Protein AF-A0AAN5IA75-F1 (afdb_monomer_lite)

Sequence (186 aa):
TNEPAMCVTPWQSGFFFGSDSFYSCNLEGPSVRVKSLASSRPADLPIAILPISDRELLLAYQNHARFVSIKGTRTRKQQIEWEQLPLEFCYVAPYLYMVTMHGLEIMRVQSYSSSDSAAFHPEKEYVRMNGSGVHITGRRSNGDVHLALTTASLTELHFINAAQKRTAANKRKGSERVPDKRSKMA

Structure (mmCIF, N/CA/C/O backbone):
data_AF-A0AAN5IA75-F1
#
_entry.id   AF-A0AAN5IA75-F1
#
loop_
_atom_site.group_PDB
_atom_site.id
_atom_site.type_symbol
_atom_site.label_atom_id
_atom_site.label_alt_id
_atom_site.label_comp_id
_atom_site.label_asym_id
_atom_site.label_entity_id
_atom_site.label_seq_id
_atom_site.pdbx_PDB_ins_code
_atom_site.Cartn_x
_atom_site.Cartn_y
_atom_site.Cartn_z
_atom_site.occupancy
_atom_site.B_iso_or_equiv
_atom_site.auth_seq_id
_atom_site.auth_comp_id
_atom_site.auth_asym_id
_atom_site.auth_atom_id
_atom_site.pdbx_PDB_model_num
ATOM 1 N N . THR A 1 1 ? -10.396 16.056 6.876 1.00 74.50 1 THR A N 1
ATOM 2 C CA . THR A 1 1 ? -9.058 16.121 6.268 1.00 74.50 1 THR A CA 1
ATOM 3 C C . THR A 1 1 ? -8.985 17.444 5.553 1.00 74.50 1 THR A C 1
ATOM 5 O O . THR A 1 1 ? -10.035 17.928 5.135 1.00 74.50 1 THR A O 1
ATOM 8 N N . ASN A 1 2 ? -7.810 18.057 5.472 1.00 78.69 2 ASN A N 1
ATOM 9 C CA . ASN A 1 2 ? -7.649 19.308 4.714 1.00 78.69 2 ASN A CA 1
ATOM 10 C C . ASN A 1 2 ? -7.206 19.058 3.265 1.00 78.69 2 ASN A C 1
ATOM 12 O O . ASN A 1 2 ? -7.307 19.947 2.431 1.00 78.69 2 ASN A O 1
ATOM 16 N N . GLU A 1 3 ? -6.775 17.828 2.981 1.00 88.31 3 GLU A N 1
ATOM 17 C CA . GLU A 1 3 ? -6.310 17.367 1.676 1.00 88.31 3 GLU A CA 1
ATOM 18 C C . GLU A 1 3 ? -7.287 16.342 1.069 1.00 88.31 3 GLU A C 1
ATOM 20 O O . GLU A 1 3 ? -7.989 15.638 1.822 1.00 88.31 3 GLU A O 1
ATOM 25 N N . PRO A 1 4 ? -7.336 16.223 -0.273 1.00 92.50 4 PRO A N 1
ATOM 26 C CA . PRO A 1 4 ? -8.081 15.169 -0.950 1.00 92.50 4 PRO A CA 1
ATOM 27 C C . PRO A 1 4 ? -7.529 13.779 -0.605 1.00 92.50 4 PRO A C 1
ATOM 29 O O . PRO A 1 4 ? -6.377 13.612 -0.203 1.00 92.50 4 PRO A O 1
ATOM 32 N N . ALA A 1 5 ? -8.367 12.755 -0.768 1.00 94.50 5 ALA A N 1
ATOM 33 C CA . ALA A 1 5 ? -7.922 11.378 -0.609 1.00 94.50 5 ALA A CA 1
ATOM 34 C C . ALA A 1 5 ? -7.010 10.974 -1.781 1.00 94.50 5 ALA A C 1
ATOM 36 O O . ALA A 1 5 ? -7.416 11.036 -2.938 1.00 94.50 5 ALA A O 1
ATOM 37 N N . MET A 1 6 ? -5.800 10.522 -1.460 1.00 94.75 6 MET A N 1
ATOM 38 C CA . MET A 1 6 ? -4.786 10.039 -2.402 1.00 94.75 6 MET A CA 1
ATOM 39 C C . MET A 1 6 ? -4.896 8.535 -2.655 1.00 94.75 6 MET A C 1
ATOM 41 O O . MET A 1 6 ? -4.534 8.047 -3.720 1.00 94.75 6 MET A O 1
ATOM 45 N N . CYS A 1 7 ? -5.404 7.787 -1.676 1.00 96.12 7 CYS A N 1
ATOM 46 C CA . CYS A 1 7 ? -5.644 6.357 -1.807 1.00 96.12 7 CYS A CA 1
ATOM 47 C C . CYS A 1 7 ? -6.866 5.933 -0.999 1.00 96.12 7 CYS A C 1
ATOM 49 O O . CYS A 1 7 ? -7.183 6.528 0.032 1.00 96.12 7 CYS A O 1
ATOM 51 N N . VAL A 1 8 ? -7.536 4.879 -1.460 1.00 97.06 8 VAL A N 1
ATOM 52 C CA . VAL A 1 8 ? -8.676 4.256 -0.783 1.00 97.06 8 VAL A CA 1
ATOM 53 C C . VAL A 1 8 ? -8.524 2.745 -0.891 1.00 97.06 8 VAL A C 1
ATOM 55 O O . VAL A 1 8 ? -8.119 2.217 -1.924 1.00 97.06 8 VAL A O 1
ATOM 58 N N . THR A 1 9 ? -8.829 2.025 0.180 1.00 96.88 9 THR A N 1
ATOM 59 C CA . THR A 1 9 ? -8.778 0.565 0.208 1.00 96.88 9 THR A CA 1
ATOM 60 C C . THR A 1 9 ? -10.003 0.025 0.934 1.00 96.88 9 THR A C 1
ATOM 62 O O . THR A 1 9 ? -10.139 0.259 2.136 1.00 96.88 9 THR A O 1
ATOM 65 N N . PRO A 1 10 ? -10.904 -0.692 0.238 1.00 95.62 10 PRO A N 1
ATOM 66 C CA . PRO A 1 10 ? -12.059 -1.320 0.867 1.00 95.62 10 PRO A CA 1
ATOM 67 C C . PRO A 1 10 ? -11.643 -2.265 1.994 1.00 95.62 10 PRO A C 1
ATOM 69 O O . PRO A 1 10 ? -10.654 -2.993 1.875 1.00 95.62 10 PRO A O 1
ATOM 72 N N . TRP A 1 11 ? -12.409 -2.275 3.082 1.00 94.75 11 TRP A N 1
ATOM 73 C CA . TRP A 1 11 ? -12.144 -3.146 4.218 1.00 94.75 11 TRP A CA 1
ATOM 74 C C . TRP A 1 11 ? -13.417 -3.486 4.980 1.00 94.75 11 TRP A C 1
ATOM 76 O O . TRP A 1 11 ? -14.027 -2.609 5.588 1.00 94.75 11 TRP A O 1
ATOM 86 N N . GLN A 1 12 ? -13.764 -4.776 5.007 1.00 90.38 12 GLN A N 1
ATOM 87 C CA . GLN A 1 12 ? -14.943 -5.292 5.708 1.00 90.38 12 GLN A CA 1
ATOM 88 C C . GLN A 1 12 ? -16.188 -4.452 5.365 1.00 90.38 12 GLN A C 1
ATOM 90 O O . GLN A 1 12 ? -16.612 -4.421 4.214 1.00 90.38 12 GLN A O 1
ATOM 95 N N . SER A 1 13 ? -16.734 -3.743 6.349 1.00 89.81 13 SER A N 1
ATOM 96 C CA . SER A 1 13 ? -17.928 -2.909 6.266 1.00 89.81 13 SER A CA 1
ATOM 97 C C . SER A 1 13 ? -17.633 -1.412 6.119 1.00 89.81 13 SER A C 1
ATOM 99 O O . SER A 1 13 ? -18.404 -0.542 6.527 1.00 89.81 13 SER A O 1
ATOM 101 N N . GLY A 1 14 ? -16.479 -1.088 5.549 1.00 95.62 14 GLY A N 1
ATOM 102 C CA . GLY A 1 14 ? -16.061 0.274 5.278 1.00 95.62 14 GLY A CA 1
ATOM 103 C C . GLY A 1 14 ? -14.818 0.305 4.404 1.00 95.62 14 GLY A C 1
ATOM 104 O O . GLY A 1 14 ? -14.663 -0.494 3.477 1.00 95.62 14 GLY A O 1
ATOM 105 N N . PHE A 1 15 ? -13.929 1.253 4.675 1.00 97.19 15 PHE A N 1
ATOM 106 C CA . PHE A 1 15 ? -12.693 1.417 3.921 1.00 97.19 15 PHE A CA 1
ATOM 107 C C . PHE A 1 15 ? -11.638 2.160 4.736 1.00 97.19 15 PHE A C 1
ATOM 109 O O . PHE A 1 15 ? -11.938 2.903 5.672 1.00 97.19 15 PHE A O 1
ATOM 116 N N . PHE A 1 16 ? -10.385 1.983 4.349 1.00 97.88 16 PHE A N 1
ATOM 117 C CA . PHE A 1 16 ? -9.297 2.859 4.747 1.00 97.88 16 PHE A CA 1
ATOM 118 C C . PHE A 1 16 ? -9.024 3.874 3.643 1.00 97.88 16 PHE A C 1
ATOM 120 O O . PHE A 1 16 ? -9.261 3.588 2.470 1.00 97.88 16 PHE A O 1
ATOM 127 N N . PHE A 1 17 ? -8.511 5.047 3.997 1.00 97.75 17 PHE A N 1
ATOM 128 C CA . PHE A 1 17 ? -8.069 6.027 3.010 1.00 97.75 17 PHE A CA 1
ATOM 129 C C . PHE A 1 17 ? -6.924 6.894 3.534 1.00 97.75 17 PHE A C 1
ATOM 131 O O . PHE A 1 17 ? -6.796 7.104 4.744 1.00 97.75 17 PHE A O 1
ATOM 138 N N . GLY A 1 18 ? -6.079 7.366 2.620 1.00 97.00 18 GLY A N 1
ATOM 139 C CA . GLY A 1 18 ? -4.976 8.284 2.902 1.00 97.00 18 GLY A CA 1
ATOM 140 C C . GLY A 1 18 ? -5.226 9.664 2.299 1.00 97.00 18 GLY A C 1
ATOM 141 O O . GLY A 1 18 ? -5.674 9.742 1.162 1.00 97.00 18 GLY A O 1
ATOM 142 N N . SER A 1 19 ? -4.936 10.725 3.046 1.00 95.12 19 SER A N 1
ATOM 143 C CA . SER A 1 19 ? -5.037 12.145 2.661 1.00 95.12 19 SER A CA 1
ATOM 144 C C . SER A 1 19 ? -3.839 12.924 3.234 1.00 95.12 19 SER A C 1
ATOM 146 O O . SER A 1 19 ? -2.706 12.641 2.881 1.00 95.12 19 SER A O 1
ATOM 148 N N . ASP A 1 20 ? -4.056 13.839 4.177 1.00 93.50 20 ASP A N 1
ATOM 149 C CA . ASP A 1 20 ? -3.073 14.424 5.103 1.00 93.50 20 ASP A CA 1
ATOM 150 C C . ASP A 1 20 ? -2.505 13.407 6.119 1.00 93.50 20 ASP A C 1
ATOM 152 O O . ASP A 1 20 ? -1.418 13.576 6.671 1.00 93.50 20 ASP A O 1
ATOM 156 N N . SER A 1 21 ? -3.235 12.323 6.377 1.00 95.25 21 SER A N 1
ATOM 157 C CA . SER A 1 21 ? -2.774 11.161 7.135 1.00 95.25 21 SER A CA 1
ATOM 158 C C . SER A 1 21 ? -3.520 9.908 6.676 1.00 95.25 21 SER A C 1
ATOM 160 O O . SER A 1 21 ? -4.100 9.895 5.597 1.00 95.25 21 SER A O 1
ATOM 162 N N . PHE A 1 22 ? -3.516 8.846 7.474 1.00 97.69 22 PHE A N 1
ATOM 163 C CA . PHE A 1 22 ? -4.270 7.632 7.200 1.00 97.69 22 PHE A CA 1
ATOM 164 C C . PHE A 1 22 ? -5.451 7.491 8.147 1.00 97.69 22 PHE A C 1
ATOM 166 O O . PHE A 1 22 ? -5.335 7.722 9.353 1.00 97.69 22 PHE A O 1
ATOM 173 N N . TYR A 1 23 ? -6.582 7.063 7.600 1.00 97.38 23 TYR A N 1
ATOM 174 C CA . TYR A 1 23 ? -7.849 6.999 8.307 1.00 97.38 23 TYR A CA 1
ATOM 175 C C . TYR A 1 23 ? -8.565 5.680 8.037 1.00 97.38 23 TYR A C 1
ATOM 177 O O . TYR A 1 23 ? -8.440 5.074 6.974 1.00 97.38 23 TYR A O 1
ATOM 185 N N . SER A 1 24 ? -9.357 5.259 9.016 1.00 97.12 24 SER A N 1
ATOM 186 C CA . SER A 1 24 ? -10.368 4.216 8.874 1.00 97.12 24 SER A CA 1
ATOM 187 C C . SER A 1 24 ? -11.748 4.848 8.870 1.00 97.12 24 SER A C 1
ATOM 189 O O . SER A 1 24 ? -12.032 5.715 9.694 1.00 97.12 24 SER A O 1
ATOM 191 N N . CYS A 1 25 ? -12.592 4.413 7.945 1.00 96.25 25 CYS A N 1
ATOM 192 C CA . CYS A 1 25 ? -13.988 4.790 7.832 1.00 96.25 25 CYS A CA 1
ATOM 193 C C . CYS A 1 25 ? -14.834 3.527 8.000 1.00 96.25 25 CYS A C 1
ATOM 195 O O . CYS A 1 25 ? -14.723 2.595 7.206 1.00 96.25 25 CYS A O 1
ATOM 197 N N . ASN A 1 26 ? -15.652 3.479 9.047 1.00 94.19 26 ASN A N 1
ATOM 198 C CA . ASN A 1 26 ? -16.601 2.395 9.280 1.00 94.19 26 ASN A CA 1
ATOM 199 C C . ASN A 1 26 ? -18.011 2.897 8.947 1.00 94.19 26 ASN A C 1
ATOM 201 O O . ASN A 1 26 ? -18.421 3.955 9.437 1.00 94.19 26 ASN A O 1
ATOM 205 N N . LEU A 1 27 ? -18.717 2.138 8.108 1.00 93.00 27 LEU A N 1
ATOM 206 C CA . LEU A 1 27 ? -20.058 2.472 7.626 1.00 93.00 27 LEU A CA 1
ATOM 207 C C . LEU A 1 27 ? -21.155 1.701 8.381 1.00 93.00 27 LEU A C 1
ATOM 209 O O . LEU A 1 27 ? -22.325 1.811 8.031 1.00 93.00 27 LEU A O 1
ATOM 213 N N . GLU A 1 28 ? -20.804 0.925 9.414 1.00 88.81 28 GLU A N 1
ATOM 214 C CA . GLU A 1 28 ? -21.776 0.186 10.221 1.00 88.81 28 GLU A CA 1
ATOM 215 C C . GLU A 1 28 ? -22.376 1.038 11.332 1.00 88.81 28 GLU A C 1
ATOM 217 O O . GLU A 1 28 ? -21.685 1.630 12.173 1.00 88.81 28 GLU A O 1
ATOM 222 N N . GLY A 1 29 ? -23.700 0.967 11.410 1.00 83.75 29 GLY A N 1
ATOM 223 C CA . GLY A 1 29 ? -24.497 1.646 12.413 1.00 83.75 29 GLY A CA 1
ATOM 224 C C . GLY A 1 29 ? -25.152 2.916 11.871 1.00 83.75 29 GLY A C 1
ATOM 225 O O . GLY A 1 29 ? -25.157 3.159 10.667 1.00 83.75 29 GLY A O 1
ATOM 226 N N . PRO A 1 30 ? -25.745 3.726 12.759 1.00 85.00 30 PRO A N 1
ATOM 227 C CA . PRO A 1 30 ? -26.557 4.872 12.356 1.00 85.00 30 PRO A CA 1
ATOM 228 C C . PRO A 1 30 ? -25.730 6.069 11.864 1.00 85.00 30 PRO A C 1
ATOM 230 O O . PRO A 1 30 ? -26.296 7.009 11.314 1.00 85.00 30 PRO A O 1
ATOM 233 N N . SER A 1 31 ? -24.409 6.075 12.078 1.00 88.94 31 SER A N 1
ATOM 234 C CA . SER A 1 31 ? -23.528 7.173 11.681 1.00 88.94 31 SER A CA 1
ATOM 235 C C . SER A 1 31 ? -22.159 6.683 11.213 1.00 88.94 31 SER A C 1
ATOM 237 O O . SER A 1 31 ? -21.588 5.737 11.761 1.00 88.94 31 SER A O 1
ATOM 239 N N . VAL A 1 32 ? -21.616 7.370 10.206 1.00 91.25 32 VAL A N 1
ATOM 240 C CA . VAL A 1 32 ? -20.271 7.123 9.674 1.00 91.25 32 VAL A CA 1
ATOM 241 C C . VAL A 1 32 ? -19.230 7.529 10.714 1.00 91.25 32 VAL A C 1
ATOM 243 O O . VAL A 1 32 ? -19.236 8.660 11.203 1.00 91.25 32 VAL A O 1
ATOM 246 N N . ARG A 1 33 ? -18.307 6.619 11.043 1.00 92.06 33 ARG A N 1
ATOM 247 C CA . ARG A 1 33 ? -17.216 6.889 11.991 1.00 92.06 33 ARG A CA 1
ATOM 248 C C . ARG A 1 33 ? -15.873 6.882 11.284 1.00 92.06 33 ARG A C 1
ATOM 250 O O . ARG A 1 33 ? -15.446 5.842 10.785 1.00 92.06 33 ARG A O 1
ATOM 257 N N . VAL A 1 34 ? -15.185 8.019 11.333 1.00 94.38 34 VAL A N 1
ATOM 258 C CA . VAL A 1 34 ? -13.821 8.174 10.819 1.00 94.38 34 VAL A CA 1
ATOM 259 C C . VAL A 1 34 ? -12.838 8.255 11.985 1.00 94.38 34 VAL A C 1
ATOM 261 O O . VAL A 1 34 ? -13.045 9.026 12.920 1.00 94.38 34 VAL A O 1
ATOM 264 N N . LYS A 1 35 ? -11.767 7.459 11.948 1.00 94.94 35 LYS A N 1
ATOM 265 C CA . LYS A 1 35 ? -10.693 7.474 12.955 1.00 94.94 35 LYS A CA 1
ATOM 266 C C . LYS A 1 35 ? -9.334 7.558 12.283 1.00 94.94 35 LYS A C 1
ATOM 268 O O . LYS A 1 35 ? -9.071 6.795 11.357 1.00 94.94 35 LYS A O 1
ATOM 273 N N . SER A 1 36 ? -8.469 8.437 12.782 1.00 96.00 36 SER A N 1
ATOM 274 C CA . SER A 1 36 ? -7.060 8.458 12.380 1.00 96.00 36 SER A CA 1
ATOM 275 C C . SER A 1 36 ? -6.369 7.167 12.825 1.00 96.00 36 SER A C 1
ATOM 277 O O . SER A 1 36 ? -6.580 6.685 13.939 1.00 96.00 36 SER A O 1
ATOM 279 N N . LEU A 1 37 ? -5.562 6.605 11.932 1.00 97.00 37 LEU A N 1
ATOM 280 C CA . LEU A 1 37 ? -4.735 5.424 12.172 1.00 97.00 37 LEU A CA 1
ATOM 281 C C . LEU A 1 37 ? -3.312 5.793 12.600 1.00 97.00 37 LEU A C 1
ATOM 283 O O . LEU A 1 37 ? -2.520 4.913 12.924 1.00 97.00 37 LEU A O 1
ATOM 287 N N . ALA A 1 38 ? -2.951 7.070 12.513 1.00 93.56 38 ALA A N 1
ATOM 288 C CA . ALA A 1 38 ? -1.566 7.493 12.526 1.00 93.56 38 ALA A CA 1
ATOM 289 C C . ALA A 1 38 ? -1.461 9.011 12.717 1.00 93.56 38 ALA A C 1
ATOM 291 O O . ALA A 1 38 ? -2.218 9.768 12.122 1.00 93.56 38 ALA A O 1
ATOM 292 N N . SER A 1 39 ? -0.472 9.474 13.481 1.00 91.19 39 SER A N 1
ATOM 293 C CA . SER A 1 39 ? -0.024 10.864 13.377 1.00 91.19 39 SER A CA 1
ATOM 294 C C . SER A 1 39 ? 0.904 11.005 12.170 1.00 91.19 39 SER A C 1
ATOM 296 O O . SER A 1 39 ? 1.837 10.213 12.017 1.00 91.19 39 SER A O 1
ATOM 298 N N . SER A 1 40 ? 0.644 11.991 11.316 1.00 89.50 40 SER A N 1
ATOM 299 C CA . SER A 1 40 ? 1.497 12.345 10.176 1.00 89.50 40 SER A CA 1
ATOM 300 C C . SER A 1 40 ? 2.064 13.746 10.362 1.00 89.50 40 SER A C 1
ATOM 302 O O . SER A 1 40 ? 1.405 14.625 10.920 1.00 89.50 40 SER A O 1
ATOM 304 N N . ARG A 1 41 ? 3.287 13.956 9.885 1.00 90.12 41 ARG A N 1
ATOM 305 C CA . ARG A 1 41 ? 3.888 15.279 9.699 1.00 90.12 41 ARG A CA 1
ATOM 306 C C . ARG A 1 41 ? 3.546 15.797 8.296 1.00 90.12 41 ARG A C 1
ATOM 308 O O . ARG A 1 41 ? 3.259 14.986 7.422 1.00 90.12 41 ARG A O 1
ATOM 315 N N . PRO A 1 42 ? 3.668 17.107 8.029 1.00 86.62 42 PRO A N 1
ATOM 316 C CA . PRO A 1 42 ? 3.403 17.665 6.698 1.00 86.62 42 PRO A CA 1
ATOM 317 C C . PRO A 1 42 ? 4.206 17.025 5.549 1.00 86.62 42 PRO A C 1
ATOM 319 O O . PRO A 1 42 ? 3.736 16.993 4.421 1.00 86.62 42 PRO A O 1
ATOM 322 N N . ALA A 1 43 ? 5.401 16.491 5.829 1.00 88.56 43 ALA A N 1
ATOM 323 C CA . ALA A 1 43 ? 6.23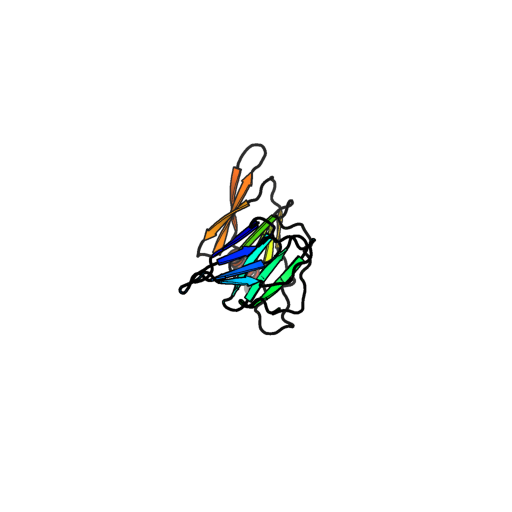4 15.794 4.841 1.00 88.56 43 ALA A CA 1
ATOM 324 C C . ALA A 1 43 ? 5.885 14.299 4.665 1.00 88.56 43 ALA A C 1
ATOM 326 O O . ALA A 1 43 ? 6.462 13.625 3.810 1.00 88.56 43 ALA A O 1
ATOM 327 N N . ASP A 1 44 ? 4.977 13.754 5.479 1.00 93.88 44 ASP A N 1
ATOM 328 C CA . ASP A 1 44 ? 4.585 12.348 5.426 1.00 93.88 44 ASP A CA 1
ATOM 329 C C . ASP A 1 44 ? 3.421 12.190 4.434 1.00 93.88 44 ASP A C 1
ATOM 331 O O . ASP A 1 44 ? 2.263 12.115 4.835 1.00 93.88 44 ASP A O 1
ATOM 335 N N . LEU A 1 45 ? 3.742 12.140 3.136 1.00 94.62 45 LEU A N 1
ATOM 336 C CA . LEU A 1 45 ? 2.770 12.074 2.036 1.00 94.62 45 LEU A CA 1
ATOM 337 C C . LEU A 1 45 ? 2.243 10.640 1.815 1.00 94.62 45 LEU A C 1
ATOM 339 O O . LEU A 1 45 ? 3.027 9.775 1.409 1.00 94.62 45 LEU A O 1
ATOM 343 N N . PRO A 1 46 ? 0.955 10.347 2.086 1.00 96.19 46 PRO A N 1
ATOM 344 C CA . PRO A 1 46 ? 0.359 9.023 1.899 1.00 96.19 46 PRO A CA 1
ATOM 345 C C . PRO A 1 46 ? 0.316 8.562 0.439 1.00 96.19 46 PRO A C 1
ATOM 347 O O . PRO A 1 46 ? -0.130 9.302 -0.433 1.00 96.19 46 PRO A O 1
ATOM 350 N N . ILE A 1 47 ? 0.694 7.304 0.194 1.00 96.56 47 ILE A N 1
ATOM 351 C CA . ILE A 1 47 ? 0.591 6.647 -1.122 1.00 96.56 47 ILE A CA 1
ATOM 352 C C . ILE A 1 47 ? -0.401 5.488 -1.086 1.00 96.56 47 ILE A C 1
ATOM 354 O O . ILE A 1 47 ? -1.240 5.371 -1.972 1.00 96.56 47 ILE A O 1
ATOM 358 N N . ALA A 1 48 ? -0.313 4.614 -0.081 1.00 97.88 48 ALA A N 1
ATOM 359 C CA . ALA A 1 48 ? -1.175 3.438 -0.001 1.00 97.88 48 ALA A CA 1
ATOM 360 C C . ALA A 1 48 ? -1.405 2.972 1.441 1.00 97.88 48 ALA A C 1
ATOM 362 O O . ALA A 1 48 ? -0.545 3.122 2.312 1.00 97.88 48 ALA A O 1
ATOM 363 N N . ILE A 1 49 ? -2.555 2.334 1.669 1.00 98.25 49 ILE A N 1
ATOM 364 C CA . ILE A 1 49 ? -2.844 1.542 2.868 1.00 98.25 49 ILE A CA 1
ATOM 365 C C . ILE A 1 49 ? -3.064 0.109 2.419 1.00 98.25 49 ILE A C 1
ATOM 367 O O . ILE A 1 49 ? -3.974 -0.169 1.646 1.00 98.25 49 ILE A O 1
ATOM 371 N N . LEU A 1 50 ? -2.255 -0.818 2.913 1.00 98.00 50 LEU A N 1
ATOM 372 C CA . LEU A 1 50 ? -2.303 -2.203 2.457 1.00 98.00 50 LEU A CA 1
ATOM 373 C C . LEU A 1 50 ? -2.641 -3.113 3.637 1.00 98.00 50 LEU A C 1
ATOM 375 O O . LEU A 1 50 ? -1.838 -3.216 4.566 1.00 98.00 50 LEU A O 1
ATOM 379 N N . PRO A 1 51 ? -3.800 -3.792 3.627 1.00 97.38 51 PRO A N 1
ATOM 380 C CA . PRO A 1 51 ? -4.083 -4.847 4.583 1.00 97.38 51 PRO A CA 1
ATOM 381 C C . PRO A 1 51 ? -3.131 -6.022 4.358 1.00 97.38 51 PRO A C 1
ATOM 383 O O . PRO A 1 51 ? -3.200 -6.707 3.338 1.00 97.38 51 PRO A O 1
ATOM 386 N N . ILE A 1 52 ? -2.222 -6.230 5.308 1.00 97.62 52 ILE A N 1
ATOM 387 C CA . ILE A 1 52 ? -1.221 -7.303 5.271 1.00 97.62 52 ILE A CA 1
ATOM 388 C C . ILE A 1 52 ? -1.803 -8.579 5.871 1.00 97.62 52 ILE A C 1
ATOM 390 O O . ILE A 1 52 ? -1.551 -9.684 5.397 1.00 97.62 52 ILE A O 1
ATOM 394 N N . SER A 1 53 ? -2.615 -8.414 6.911 1.00 95.62 53 SER A N 1
ATOM 395 C CA . SER A 1 53 ? -3.416 -9.465 7.526 1.00 95.62 53 SER A CA 1
ATOM 396 C C . SER A 1 53 ? -4.699 -8.866 8.102 1.00 95.62 53 SER A C 1
ATOM 398 O O . SER A 1 53 ? -4.922 -7.658 8.074 1.00 95.62 53 SER A O 1
ATOM 400 N N . ASP A 1 54 ? -5.518 -9.717 8.698 1.00 93.88 54 ASP A N 1
ATOM 401 C CA . ASP A 1 54 ? -6.646 -9.366 9.558 1.00 93.88 54 ASP A CA 1
ATOM 402 C C . ASP A 1 54 ? -6.251 -8.555 10.809 1.00 93.88 54 ASP A C 1
ATOM 404 O O . ASP A 1 54 ? -7.115 -7.972 11.465 1.00 93.88 54 ASP A O 1
ATOM 408 N N . ARG A 1 55 ? -4.954 -8.478 11.137 1.00 94.00 55 ARG A N 1
ATOM 409 C CA . ARG A 1 55 ? -4.447 -7.786 12.332 1.00 94.00 55 ARG A CA 1
ATOM 410 C C . ARG A 1 55 ? -3.535 -6.606 12.037 1.00 94.00 55 ARG A C 1
ATOM 412 O O . ARG A 1 55 ? -3.298 -5.811 12.944 1.00 94.00 55 ARG A O 1
ATOM 419 N N . GLU A 1 56 ? -3.027 -6.483 10.815 1.00 97.12 56 GLU A N 1
ATOM 420 C CA . GLU A 1 56 ? -1.924 -5.578 10.497 1.00 97.12 56 GLU A CA 1
ATOM 421 C C . GLU A 1 56 ? -2.092 -4.905 9.128 1.00 97.12 56 GLU A C 1
ATOM 423 O O . GLU A 1 56 ? -2.390 -5.557 8.125 1.00 97.12 56 GLU A O 1
ATOM 428 N N . LEU A 1 57 ? -1.854 -3.595 9.101 1.00 98.38 57 LEU A N 1
ATOM 429 C CA . LEU A 1 57 ? -1.819 -2.734 7.926 1.00 98.38 57 LEU A CA 1
ATOM 430 C C . LEU A 1 57 ? -0.391 -2.237 7.704 1.00 98.38 57 LEU A C 1
ATOM 432 O O . LEU A 1 57 ? 0.310 -1.910 8.663 1.00 98.38 57 LEU A O 1
ATOM 436 N N . LEU A 1 58 ? 0.003 -2.093 6.444 1.00 98.56 58 LEU A N 1
ATOM 437 C CA . LEU A 1 58 ? 1.163 -1.308 6.043 1.00 98.56 58 LEU A CA 1
ATOM 438 C C . LEU A 1 58 ? 0.686 0.074 5.593 1.00 98.56 58 LEU A C 1
ATOM 440 O O . LEU A 1 58 ? -0.066 0.193 4.626 1.00 98.56 58 LEU A O 1
ATOM 444 N N . LEU A 1 59 ? 1.127 1.105 6.308 1.00 98.38 59 LEU A N 1
ATOM 445 C CA . LEU A 1 59 ? 0.931 2.503 5.944 1.00 98.38 59 LEU A CA 1
ATOM 446 C C . LEU A 1 59 ? 2.134 2.942 5.110 1.00 98.38 59 LEU A C 1
ATOM 448 O O . LEU A 1 59 ? 3.234 3.065 5.657 1.00 98.38 59 LEU A O 1
ATOM 452 N N . ALA A 1 60 ? 1.939 3.122 3.805 1.00 98.31 60 ALA A N 1
ATOM 453 C CA . ALA A 1 60 ? 2.999 3.465 2.867 1.00 98.31 60 ALA A CA 1
ATOM 454 C C . ALA A 1 60 ? 2.955 4.954 2.525 1.00 98.31 60 ALA A C 1
ATOM 456 O O . ALA A 1 60 ? 2.051 5.419 1.829 1.00 98.31 60 ALA A O 1
ATOM 457 N N . TYR A 1 61 ? 3.944 5.688 3.018 1.00 97.38 61 TYR A N 1
ATOM 458 C CA . TYR A 1 61 ? 4.207 7.067 2.634 1.00 97.38 61 TYR A CA 1
ATOM 459 C C . TYR A 1 61 ? 5.207 7.108 1.479 1.00 97.38 61 TYR A C 1
ATOM 461 O O . TYR A 1 61 ? 5.813 6.097 1.128 1.00 97.38 61 TYR A O 1
ATOM 469 N N . GLN A 1 62 ? 5.421 8.296 0.925 1.00 95.94 62 GLN A N 1
ATOM 470 C CA . GLN A 1 62 ? 6.366 8.512 -0.165 1.00 95.94 62 GLN A CA 1
ATOM 471 C C . GLN A 1 62 ? 7.815 8.152 0.173 1.00 95.94 62 GLN A C 1
ATOM 473 O O . GLN A 1 62 ? 8.497 7.573 -0.663 1.00 95.94 62 GLN A O 1
ATOM 478 N N . ASN A 1 63 ? 8.279 8.456 1.387 1.00 95.62 63 ASN A N 1
ATOM 479 C CA . ASN A 1 63 ? 9.680 8.229 1.775 1.00 95.62 63 ASN A CA 1
ATOM 480 C C . ASN A 1 63 ? 9.859 7.017 2.695 1.00 95.62 63 ASN A C 1
ATOM 482 O O . ASN A 1 63 ? 10.931 6.424 2.743 1.00 95.62 63 ASN A O 1
ATOM 486 N N . HIS A 1 64 ? 8.804 6.637 3.413 1.00 97.31 64 HIS A N 1
ATOM 487 C CA . HIS A 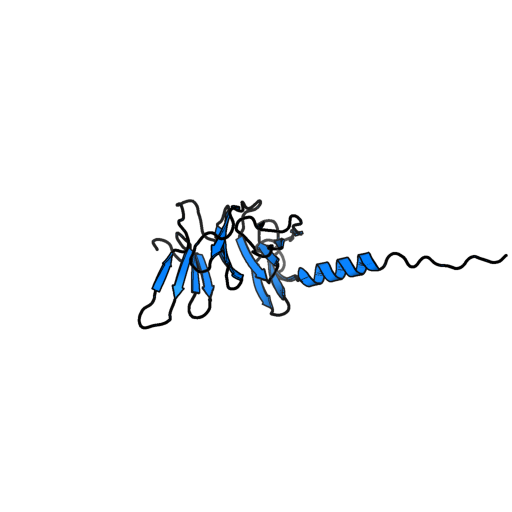1 64 ? 8.889 5.611 4.437 1.00 97.31 64 HIS A CA 1
ATOM 488 C C . HIS A 1 64 ? 7.583 4.826 4.575 1.00 97.31 64 HIS A C 1
ATOM 490 O O . HIS A 1 64 ? 6.542 5.173 4.017 1.00 97.31 64 HIS A O 1
ATOM 496 N N . ALA A 1 65 ? 7.613 3.774 5.379 1.00 97.94 65 ALA A N 1
ATOM 497 C CA . ALA A 1 65 ? 6.445 3.009 5.764 1.00 97.94 65 ALA A CA 1
ATOM 498 C C . ALA A 1 65 ? 6.511 2.536 7.210 1.00 97.94 65 ALA A C 1
ATOM 500 O O . ALA A 1 65 ? 7.574 2.427 7.828 1.00 97.94 65 ALA A O 1
ATOM 501 N N . ARG A 1 66 ? 5.341 2.192 7.744 1.00 97.31 66 ARG A N 1
ATOM 502 C CA . ARG A 1 66 ? 5.222 1.548 9.052 1.00 97.31 66 ARG A CA 1
ATOM 503 C C . ARG A 1 66 ? 4.068 0.567 9.092 1.00 97.31 66 ARG A C 1
ATOM 505 O O . ARG A 1 66 ? 3.038 0.776 8.455 1.00 97.31 66 ARG A O 1
ATOM 512 N N . PHE A 1 67 ? 4.233 -0.464 9.910 1.00 98.38 67 PHE A N 1
ATOM 513 C CA . PHE A 1 67 ? 3.152 -1.383 10.222 1.00 98.38 67 PHE A CA 1
ATOM 514 C C . PHE A 1 67 ? 2.377 -0.913 11.451 1.00 98.38 67 PHE A C 1
ATOM 516 O O . PHE A 1 67 ? 2.958 -0.512 12.469 1.00 98.38 67 PHE A O 1
ATOM 523 N N . VAL A 1 68 ? 1.056 -0.977 11.348 1.00 98.12 68 VAL A N 1
ATOM 524 C CA . VAL A 1 68 ? 0.120 -0.666 12.428 1.00 98.12 68 VAL A CA 1
ATOM 525 C C . VAL A 1 68 ? -0.953 -1.738 12.505 1.00 98.12 68 VAL A C 1
ATOM 527 O O . VAL A 1 68 ? -1.205 -2.463 11.548 1.00 98.12 68 VAL A O 1
ATOM 530 N N . SER A 1 69 ? -1.632 -1.827 13.638 1.00 97.25 69 SER A N 1
ATOM 531 C CA . SER A 1 69 ? -2.821 -2.649 13.774 1.00 97.25 69 SER A CA 1
ATOM 532 C C . SER A 1 69 ? -3.985 -2.013 13.021 1.00 97.25 69 SER A C 1
ATOM 534 O O . SER A 1 69 ? -3.958 -0.826 12.695 1.00 97.25 69 SER A O 1
ATOM 536 N N . ILE A 1 70 ? -5.076 -2.757 12.842 1.00 95.81 70 ILE A N 1
ATOM 537 C CA . ILE A 1 70 ? -6.333 -2.216 12.288 1.00 95.81 7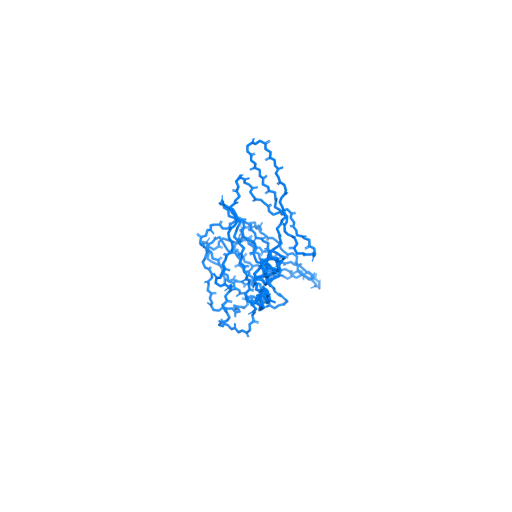0 ILE A CA 1
ATOM 538 C C . ILE A 1 70 ? -6.846 -0.984 13.074 1.00 95.81 70 ILE A C 1
ATOM 540 O O . ILE A 1 70 ? -7.610 -0.177 12.553 1.00 95.81 70 ILE A O 1
ATOM 544 N N . LYS A 1 71 ? -6.413 -0.817 14.333 1.00 94.94 71 LYS A N 1
ATOM 545 C CA . LYS A 1 71 ? -6.766 0.315 15.206 1.00 94.94 71 LYS A CA 1
ATOM 546 C C . LYS A 1 71 ? -5.759 1.475 15.156 1.00 94.94 71 LYS A C 1
ATOM 548 O O . LYS A 1 71 ? -5.931 2.434 15.900 1.00 94.94 71 LYS A O 1
ATOM 553 N N . GLY A 1 72 ? -4.705 1.384 14.342 1.00 96.31 72 GLY A N 1
ATOM 554 C CA . GLY A 1 72 ? -3.662 2.410 14.220 1.00 96.31 72 GLY A CA 1
ATOM 555 C C . GLY A 1 72 ? -2.519 2.310 15.237 1.00 96.31 72 GLY A C 1
ATOM 556 O O . GLY A 1 72 ? -1.616 3.142 15.259 1.00 96.31 72 GLY A O 1
ATOM 557 N N . THR A 1 73 ? -2.504 1.287 16.094 1.00 96.62 73 THR A N 1
ATOM 558 C CA . THR A 1 73 ? -1.394 1.083 17.041 1.00 96.62 73 THR A CA 1
ATOM 559 C C . THR A 1 73 ? -0.201 0.475 16.318 1.00 96.62 73 THR A C 1
ATOM 561 O O . THR A 1 73 ? -0.352 -0.565 15.688 1.00 96.62 73 THR A O 1
ATOM 564 N N . ARG A 1 74 ? 0.990 1.070 16.427 1.00 96.75 74 ARG A N 1
ATOM 565 C CA . ARG A 1 74 ? 2.212 0.540 15.800 1.00 96.75 74 ARG A CA 1
ATOM 566 C C . ARG A 1 74 ? 2.451 -0.922 16.196 1.00 96.7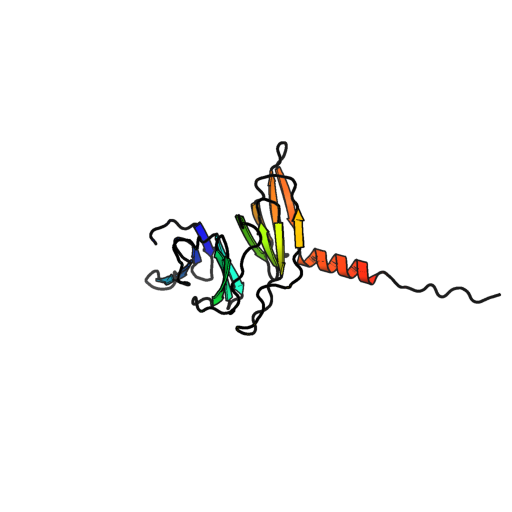5 74 ARG A C 1
ATOM 568 O O . ARG A 1 74 ? 2.549 -1.222 17.383 1.00 96.75 74 ARG A O 1
ATOM 575 N N . THR A 1 75 ? 2.558 -1.814 15.211 1.00 97.56 75 THR A N 1
ATOM 576 C CA . THR A 1 75 ? 2.763 -3.254 15.452 1.00 97.56 75 THR A CA 1
ATOM 577 C C . THR A 1 75 ? 4.229 -3.635 15.431 1.00 97.56 75 THR A C 1
ATOM 579 O O . THR A 1 75 ? 4.613 -4.471 16.237 1.00 97.56 75 THR A O 1
ATOM 582 N N . ARG A 1 76 ? 5.052 -3.010 14.574 1.00 97.38 76 ARG A N 1
ATOM 583 C CA . ARG A 1 76 ? 6.500 -3.266 14.450 1.00 97.38 76 ARG A CA 1
ATOM 584 C C . ARG A 1 76 ? 7.315 -2.011 14.759 1.00 97.38 76 ARG A C 1
ATOM 586 O O . ARG A 1 76 ? 6.969 -0.916 14.309 1.00 97.38 76 ARG A O 1
ATOM 593 N N . LYS A 1 77 ? 8.415 -2.157 15.505 1.00 94.69 77 LYS A N 1
ATOM 594 C CA . LYS A 1 77 ? 9.299 -1.039 15.896 1.00 94.69 77 LYS A CA 1
ATOM 595 C C . LYS A 1 77 ? 10.070 -0.447 14.723 1.00 94.69 77 LYS A C 1
ATOM 597 O O . LYS A 1 77 ? 10.393 0.735 14.752 1.00 94.69 77 LYS A O 1
ATOM 602 N N . GLN A 1 78 ? 10.356 -1.250 13.703 1.00 93.69 78 GLN A N 1
ATOM 603 C CA . GLN A 1 78 ? 11.080 -0.801 12.520 1.00 93.69 78 GLN A CA 1
ATOM 604 C C . GLN A 1 78 ? 10.250 0.239 11.750 1.00 93.69 78 GLN A C 1
ATOM 606 O O . GLN A 1 78 ? 9.048 0.060 11.541 1.00 93.69 78 GLN A O 1
ATOM 611 N N . GLN A 1 79 ? 10.880 1.347 11.365 1.00 95.19 79 GLN A N 1
ATOM 612 C CA . GLN A 1 79 ? 10.399 2.194 10.276 1.00 95.19 79 GLN A CA 1
ATOM 613 C C . GLN A 1 79 ? 11.102 1.729 9.004 1.00 95.19 79 GLN A C 1
ATOM 615 O O . GLN A 1 79 ? 12.295 1.429 9.032 1.00 95.19 79 GLN A O 1
ATOM 620 N N . ILE A 1 80 ? 10.345 1.585 7.926 1.00 96.94 80 ILE A N 1
ATOM 621 C CA . ILE A 1 80 ? 10.886 1.223 6.621 1.00 96.94 80 ILE A CA 1
ATOM 622 C C . ILE A 1 80 ? 11.213 2.524 5.909 1.00 96.94 80 ILE A C 1
ATOM 624 O O . ILE A 1 80 ? 10.315 3.337 5.769 1.00 96.94 80 ILE A O 1
ATOM 628 N N . GLU A 1 81 ? 12.434 2.695 5.428 1.00 96.69 81 GLU A N 1
ATOM 629 C CA . GLU A 1 81 ? 12.768 3.749 4.466 1.00 96.69 81 GLU A CA 1
ATOM 630 C C . GLU A 1 81 ? 12.817 3.122 3.073 1.00 96.69 81 GLU A C 1
ATOM 632 O O . GLU A 1 81 ? 13.353 2.019 2.908 1.00 96.69 81 GLU A O 1
ATOM 637 N N . TRP A 1 82 ? 12.227 3.783 2.082 1.00 95.56 82 TRP A N 1
ATOM 638 C CA . TRP A 1 82 ? 12.255 3.284 0.712 1.00 95.56 82 TRP A CA 1
ATOM 639 C C . TRP A 1 82 ? 13.577 3.646 0.037 1.00 95.56 82 TRP A C 1
ATOM 641 O O . TRP A 1 82 ? 14.022 4.788 0.095 1.00 95.56 82 TRP A O 1
ATOM 651 N N . GLU A 1 83 ? 14.197 2.678 -0.639 1.00 91.94 83 GLU A N 1
ATOM 652 C CA . GLU A 1 83 ? 15.415 2.921 -1.430 1.00 91.94 83 GLU A CA 1
ATOM 653 C C . GLU A 1 83 ? 15.106 3.664 -2.739 1.00 91.94 83 GLU A C 1
ATOM 655 O O . GLU A 1 83 ? 15.955 4.370 -3.279 1.00 91.94 83 GLU A O 1
ATOM 660 N N . GLN A 1 84 ? 13.883 3.505 -3.247 1.00 91.69 84 GLN A N 1
ATOM 661 C CA . GLN A 1 84 ? 13.375 4.153 -4.451 1.00 91.69 84 GLN A CA 1
ATOM 662 C C . GLN A 1 84 ? 12.003 4.760 -4.179 1.00 91.69 84 GLN A C 1
ATOM 664 O O . GLN A 1 84 ? 11.242 4.248 -3.362 1.00 91.69 84 GLN A O 1
ATOM 669 N N . LEU A 1 85 ? 11.671 5.820 -4.915 1.00 92.81 85 LEU A N 1
ATOM 670 C CA . LEU A 1 85 ? 10.376 6.478 -4.802 1.00 92.81 85 LEU A CA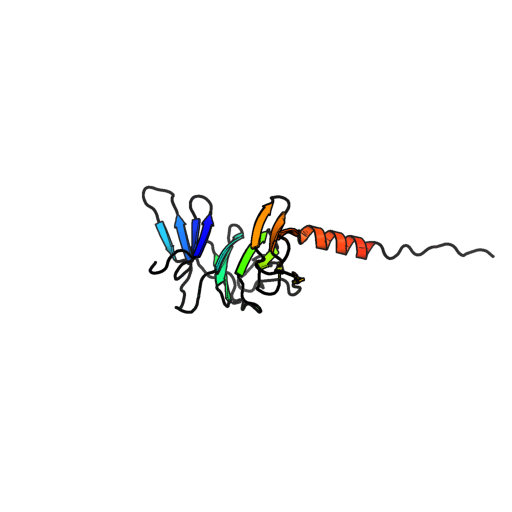 1
ATOM 671 C C . LEU A 1 85 ? 9.249 5.526 -5.244 1.00 92.81 85 LEU A C 1
ATOM 673 O O . LEU A 1 85 ? 9.214 5.158 -6.427 1.00 92.81 85 LEU A O 1
ATOM 677 N N . PRO A 1 86 ? 8.320 5.144 -4.351 1.00 95.88 86 PRO A N 1
ATOM 678 C CA . PRO A 1 86 ? 7.177 4.341 -4.741 1.00 95.88 86 PRO A CA 1
ATOM 679 C C . PRO A 1 86 ? 6.202 5.180 -5.558 1.00 95.88 86 PRO A C 1
ATOM 681 O O . PRO A 1 86 ? 5.914 6.324 -5.209 1.00 95.88 86 PRO A O 1
ATOM 684 N N . LEU A 1 87 ? 5.651 4.587 -6.610 1.00 94.12 87 LEU A N 1
ATOM 685 C CA . LEU A 1 87 ? 4.556 5.169 -7.388 1.00 94.12 87 LEU A CA 1
ATOM 686 C C . LEU A 1 87 ? 3.242 4.443 -7.120 1.00 94.12 87 LEU A C 1
ATOM 688 O O . LEU A 1 87 ? 2.190 5.066 -7.027 1.00 94.12 87 LEU A O 1
ATOM 692 N N . GLU A 1 88 ? 3.308 3.123 -6.976 1.00 95.50 88 GLU A N 1
ATOM 693 C CA . GLU A 1 88 ? 2.141 2.278 -6.780 1.00 95.50 88 GLU A CA 1
ATOM 694 C C . GLU A 1 88 ? 2.521 1.022 -5.997 1.00 95.50 88 GLU A C 1
ATOM 696 O O . GLU A 1 88 ? 3.654 0.537 -6.077 1.00 95.50 88 GLU A O 1
ATOM 701 N N . PHE A 1 89 ? 1.559 0.475 -5.256 1.00 97.38 89 PHE A N 1
ATOM 702 C CA . PHE A 1 89 ? 1.736 -0.761 -4.512 1.00 97.38 89 PHE A CA 1
ATOM 703 C C . PHE A 1 89 ? 0.627 -1.769 -4.791 1.00 97.38 89 PHE A C 1
ATOM 705 O O . PHE A 1 89 ? -0.547 -1.423 -4.897 1.00 97.38 89 PHE A O 1
ATOM 712 N N . CYS A 1 90 ? 0.987 -3.049 -4.766 1.00 96.44 90 CYS A N 1
ATOM 713 C CA . CYS A 1 90 ? 0.036 -4.146 -4.661 1.00 96.44 90 CYS A CA 1
ATOM 714 C C . CYS A 1 90 ? 0.540 -5.176 -3.656 1.00 96.44 90 CYS A C 1
ATOM 716 O O . CYS A 1 90 ? 1.698 -5.588 -3.695 1.00 96.44 90 CYS A O 1
ATOM 718 N N . TYR A 1 91 ? -0.335 -5.623 -2.759 1.00 97.06 91 TYR A N 1
ATOM 719 C CA . TYR A 1 91 ? -0.031 -6.727 -1.858 1.00 97.06 91 TYR A CA 1
ATOM 720 C C . TYR A 1 91 ? -0.787 -7.985 -2.283 1.00 97.06 91 TYR A C 1
ATOM 722 O O . TYR A 1 91 ? -2.020 -8.004 -2.366 1.00 97.06 91 TYR A O 1
ATOM 730 N N . VAL A 1 92 ? -0.030 -9.049 -2.530 1.00 96.44 92 VAL A N 1
ATOM 731 C CA . VAL A 1 92 ? -0.528 -10.403 -2.768 1.00 96.44 92 VAL A CA 1
ATOM 732 C C . VAL A 1 92 ? 0.286 -11.317 -1.877 1.00 96.44 92 VAL A C 1
ATOM 734 O O . VAL A 1 92 ? 1.447 -11.605 -2.169 1.00 96.44 92 VAL A O 1
ATOM 737 N N . ALA A 1 93 ? -0.313 -11.730 -0.761 1.00 95.12 93 ALA A N 1
ATOM 738 C CA . ALA A 1 93 ? 0.405 -12.401 0.307 1.00 95.12 93 ALA A CA 1
ATOM 739 C C . ALA A 1 93 ? 1.256 -13.580 -0.209 1.00 95.12 93 ALA A C 1
ATOM 741 O O . ALA A 1 93 ? 0.764 -14.407 -0.979 1.00 95.12 93 ALA A O 1
ATOM 742 N N . PRO A 1 94 ? 2.525 -13.692 0.222 1.00 96.12 94 PRO A N 1
ATOM 743 C CA . PRO A 1 94 ? 3.239 -12.827 1.171 1.00 96.12 94 PRO A CA 1
ATOM 744 C C . PRO A 1 94 ? 4.068 -11.705 0.508 1.00 96.12 94 PRO A C 1
ATOM 746 O O . PRO A 1 94 ? 4.998 -11.193 1.127 1.00 96.12 94 PRO A O 1
ATOM 749 N N . TYR A 1 95 ? 3.801 -11.348 -0.746 1.00 97.50 95 TYR A N 1
ATOM 750 C CA . TYR A 1 95 ? 4.620 -10.429 -1.535 1.00 97.50 95 TYR A CA 1
ATOM 751 C C . TYR A 1 95 ? 4.000 -9.036 -1.658 1.00 97.50 95 TYR A C 1
ATOM 753 O O . TYR A 1 95 ? 2.820 -8.875 -1.971 1.00 97.50 95 TYR A O 1
ATOM 761 N N . LEU A 1 96 ? 4.838 -8.030 -1.435 1.00 97.81 96 LEU A N 1
ATOM 762 C CA . LEU A 1 96 ? 4.581 -6.633 -1.731 1.00 97.81 96 LEU A CA 1
ATOM 763 C C . LEU A 1 96 ? 5.268 -6.282 -3.050 1.00 97.81 96 LEU A C 1
ATOM 765 O O . LEU A 1 96 ? 6.482 -6.423 -3.176 1.00 97.81 96 LEU A O 1
ATOM 769 N N . TYR A 1 97 ? 4.476 -5.828 -4.007 1.00 97.44 97 TYR A N 1
ATOM 770 C CA . TYR A 1 97 ? 4.897 -5.329 -5.305 1.00 97.44 97 TYR A CA 1
ATOM 771 C C . TYR A 1 97 ? 4.909 -3.806 -5.224 1.00 97.44 97 TYR A C 1
ATOM 773 O O . TYR A 1 97 ? 3.876 -3.213 -4.915 1.00 97.44 97 TYR A O 1
ATOM 781 N N . MET A 1 98 ? 6.062 -3.190 -5.466 1.00 97.00 98 MET A N 1
ATOM 782 C CA . MET A 1 98 ? 6.255 -1.744 -5.451 1.00 97.00 98 MET A CA 1
ATOM 783 C C . MET A 1 98 ? 6.737 -1.294 -6.825 1.00 97.00 98 MET A C 1
ATOM 785 O O . MET A 1 98 ? 7.840 -1.641 -7.250 1.00 97.00 98 MET A O 1
ATOM 789 N N . VAL A 1 99 ? 5.903 -0.534 -7.526 1.00 95.62 99 VAL A N 1
ATOM 790 C CA . VAL A 1 99 ? 6.289 0.100 -8.785 1.00 95.62 99 VAL A CA 1
ATOM 791 C C . VAL A 1 99 ? 7.106 1.345 -8.473 1.00 95.62 99 VAL A C 1
ATOM 793 O O . VAL A 1 99 ? 6.707 2.167 -7.647 1.00 95.62 99 VAL A O 1
ATOM 796 N N . THR A 1 100 ? 8.234 1.488 -9.158 1.00 93.31 100 THR A N 1
ATOM 797 C CA . THR A 1 100 ? 9.117 2.653 -9.095 1.00 93.31 100 THR A CA 1
ATOM 798 C C . THR A 1 100 ? 9.291 3.236 -10.496 1.00 93.31 100 THR A C 1
ATOM 800 O O . THR A 1 100 ? 8.903 2.632 -11.497 1.00 93.31 100 THR A O 1
ATOM 803 N N . MET A 1 101 ? 9.936 4.399 -10.597 1.00 87.50 101 MET A N 1
ATOM 804 C CA . MET A 1 101 ? 10.297 4.994 -11.895 1.00 87.50 101 MET A CA 1
ATOM 805 C C . MET A 1 101 ? 11.218 4.106 -12.750 1.00 87.50 101 MET A C 1
ATOM 807 O O . MET A 1 101 ? 11.351 4.332 -13.950 1.00 87.50 101 MET A O 1
ATOM 811 N N . HIS A 1 102 ? 11.889 3.123 -12.147 1.00 85.38 102 HIS A N 1
ATOM 812 C CA . HIS A 1 102 ? 12.910 2.314 -12.811 1.00 85.38 102 HIS A CA 1
ATOM 813 C C . HIS A 1 102 ? 12.469 0.862 -13.065 1.00 85.38 102 HIS A C 1
ATOM 815 O O . HIS A 1 102 ? 13.177 0.109 -13.749 1.00 85.38 102 HIS A O 1
ATOM 821 N N . GLY A 1 103 ? 11.316 0.456 -12.530 1.00 90.38 103 GLY A N 1
ATOM 822 C CA . GLY A 1 103 ? 10.785 -0.892 -12.681 1.00 90.38 103 GLY A CA 1
ATOM 823 C C . GLY A 1 103 ? 9.911 -1.308 -11.506 1.00 90.38 103 GLY A C 1
ATOM 824 O O . GLY A 1 103 ? 9.096 -0.537 -11.006 1.00 90.38 103 GLY A O 1
ATOM 825 N N . LEU A 1 104 ? 10.074 -2.560 -11.089 1.00 93.62 104 LEU A N 1
ATOM 826 C CA . LEU A 1 104 ? 9.275 -3.186 -10.046 1.00 93.62 104 LEU A CA 1
ATOM 827 C C . LEU A 1 104 ? 10.180 -3.831 -8.997 1.00 93.62 104 LEU A C 1
ATOM 829 O O . LEU A 1 104 ? 10.976 -4.716 -9.314 1.00 93.62 104 LEU A O 1
ATOM 833 N N . GLU A 1 105 ? 10.007 -3.439 -7.742 1.00 95.19 105 GLU A N 1
ATOM 834 C CA . GLU A 1 105 ? 10.627 -4.078 -6.586 1.00 95.19 105 GLU A CA 1
ATOM 835 C C . GLU A 1 105 ? 9.611 -5.013 -5.919 1.00 95.19 105 GLU A C 1
ATOM 837 O O . GLU A 1 105 ? 8.481 -4.631 -5.612 1.00 95.19 105 GLU A O 1
ATOM 842 N N . ILE A 1 106 ? 10.001 -6.268 -5.713 1.00 96.31 106 ILE A N 1
ATOM 843 C CA . ILE A 1 106 ? 9.179 -7.301 -5.090 1.00 96.31 106 ILE A CA 1
ATOM 844 C C . ILE A 1 106 ? 9.844 -7.701 -3.778 1.00 96.31 106 ILE A C 1
ATOM 846 O O . ILE A 1 106 ? 10.946 -8.254 -3.744 1.00 96.31 106 ILE A O 1
ATOM 850 N N . MET A 1 107 ? 9.136 -7.452 -2.684 1.00 97.00 107 MET A N 1
ATOM 851 C CA . MET A 1 107 ? 9.590 -7.730 -1.327 1.00 97.00 107 MET A CA 1
ATOM 852 C C . MET A 1 107 ? 8.690 -8.775 -0.684 1.00 97.00 107 MET A C 1
ATOM 854 O O . MET A 1 107 ? 7.466 -8.720 -0.797 1.00 97.00 107 MET A O 1
ATOM 858 N N . ARG A 1 108 ? 9.269 -9.731 0.043 1.00 97.12 108 ARG A N 1
ATOM 859 C CA . ARG A 1 108 ? 8.478 -10.666 0.850 1.00 97.12 108 ARG A CA 1
ATOM 860 C C . ARG A 1 108 ? 8.237 -10.065 2.229 1.00 97.12 108 ARG A C 1
ATOM 862 O O . ARG A 1 108 ? 9.188 -9.870 2.980 1.00 97.12 108 ARG A O 1
ATOM 869 N N . VAL A 1 109 ? 6.979 -9.820 2.576 1.00 97.69 109 VAL A N 1
ATOM 870 C CA . VAL A 1 109 ? 6.575 -9.377 3.915 1.00 97.69 109 VAL A CA 1
ATOM 871 C C . VAL A 1 109 ? 6.729 -10.539 4.892 1.00 97.69 109 VAL A C 1
ATOM 873 O O . VAL A 1 109 ? 6.247 -11.644 4.636 1.00 97.69 109 VAL A O 1
ATOM 876 N N . GLN A 1 110 ? 7.405 -10.298 6.013 1.00 96.50 110 GLN A N 1
ATOM 877 C CA . GLN A 1 110 ? 7.556 -11.307 7.063 1.00 96.50 110 GLN A CA 1
ATOM 878 C C . GLN A 1 110 ? 6.295 -11.384 7.921 1.00 96.50 110 GLN A C 1
ATOM 880 O O . GLN A 1 110 ? 5.650 -10.363 8.170 1.00 96.50 110 GLN A O 1
ATOM 885 N N . SER A 1 111 ? 5.966 -12.582 8.405 1.00 94.50 111 SER A N 1
ATOM 886 C CA . SER A 1 111 ? 4.850 -12.786 9.330 1.00 94.50 111 SER A CA 1
ATOM 887 C C . SER A 1 111 ? 5.036 -11.973 10.610 1.00 94.50 111 SER A C 1
ATOM 889 O O . SER A 1 111 ? 6.130 -11.923 11.173 1.00 94.50 111 SER A O 1
ATOM 891 N N . TYR A 1 112 ? 3.953 -11.362 11.080 1.00 95.12 112 TYR A N 1
ATOM 892 C CA . TYR A 1 112 ? 3.941 -10.649 12.348 1.00 95.12 112 TYR A CA 1
ATOM 893 C C . TYR A 1 112 ? 3.808 -11.630 13.515 1.00 95.12 112 TYR A C 1
ATOM 895 O O . TYR A 1 112 ? 2.837 -12.383 13.588 1.00 95.12 112 TYR A O 1
ATOM 903 N N . SER A 1 113 ? 4.775 -11.610 14.431 1.00 93.50 113 SER A N 1
ATOM 904 C CA . SER A 1 113 ? 4.741 -12.377 15.683 1.00 93.50 113 SER A CA 1
ATOM 905 C C . SER A 1 113 ? 4.914 -11.493 16.917 1.00 93.50 113 SER A C 1
ATOM 907 O O . SER A 1 113 ? 4.321 -11.771 17.956 1.00 93.50 113 SER A O 1
ATOM 909 N N . SER A 1 114 ? 5.702 -10.422 16.817 1.00 94.38 114 SER A N 1
ATOM 910 C CA . SER A 1 114 ? 5.944 -9.473 17.900 1.00 94.38 114 SER A CA 1
ATOM 911 C C . SER A 1 114 ? 6.398 -8.120 17.351 1.00 94.38 114 SER A C 1
ATOM 913 O O . SER A 1 114 ? 6.611 -7.944 16.150 1.00 94.38 114 SER A O 1
ATOM 915 N N . SER A 1 115 ? 6.601 -7.145 18.237 1.00 94.62 115 SER A N 1
ATOM 916 C CA . SER A 1 115 ? 7.084 -5.820 17.840 1.00 94.62 115 SER A CA 1
ATOM 917 C C . SER A 1 115 ? 8.477 -5.797 17.211 1.00 94.62 115 SER A C 1
ATOM 919 O O . SER A 1 115 ? 8.824 -4.817 16.551 1.00 94.62 115 SER A O 1
ATOM 921 N N . ASP A 1 116 ? 9.253 -6.862 17.409 1.00 95.38 116 ASP A N 1
ATOM 922 C CA . ASP A 1 116 ? 10.611 -7.016 16.883 1.00 95.38 116 ASP A CA 1
ATOM 923 C C . ASP A 1 116 ? 10.644 -7.827 15.576 1.00 95.38 116 ASP A C 1
ATOM 925 O O . ASP A 1 116 ? 11.713 -8.048 15.012 1.00 95.38 116 ASP A O 1
ATOM 929 N N . SER A 1 117 ? 9.485 -8.261 15.060 1.00 94.44 117 SER A N 1
ATOM 930 C CA . SER A 1 117 ? 9.406 -8.892 13.741 1.00 94.44 117 SER A CA 1
ATOM 931 C C . SER A 1 117 ? 9.953 -7.942 12.669 1.00 94.44 117 SER A C 1
ATOM 933 O O . SER A 1 117 ? 9.472 -6.817 12.519 1.00 94.44 117 SER A O 1
ATOM 935 N N . ALA A 1 118 ? 10.927 -8.412 11.886 1.00 95.88 118 ALA A N 1
ATOM 936 C CA . ALA A 1 118 ? 11.443 -7.682 10.729 1.00 95.88 118 ALA A CA 1
ATOM 937 C C . ALA A 1 118 ? 10.317 -7.370 9.733 1.00 95.88 118 ALA A C 1
ATOM 939 O O . ALA A 1 118 ? 9.384 -8.156 9.603 1.00 95.88 118 ALA A O 1
ATOM 940 N N . ALA A 1 119 ? 10.386 -6.247 9.018 1.00 96.50 119 ALA A N 1
ATOM 941 C CA . ALA A 1 119 ? 9.388 -5.871 8.010 1.00 96.50 119 ALA A CA 1
ATOM 942 C C . ALA A 1 119 ? 9.345 -6.846 6.817 1.00 96.50 119 ALA A C 1
ATOM 944 O O . ALA A 1 119 ? 8.304 -7.428 6.493 1.00 96.50 119 ALA A O 1
ATOM 945 N N . PHE A 1 120 ? 10.504 -7.044 6.191 1.00 96.75 120 PHE A N 1
ATOM 946 C CA . PHE A 1 120 ? 10.664 -7.817 4.965 1.00 96.75 120 PHE A CA 1
ATOM 947 C C . PHE A 1 120 ? 11.776 -8.853 5.107 1.00 96.75 120 PHE A C 1
ATOM 949 O O . PHE A 1 120 ? 12.655 -8.743 5.962 1.00 96.75 120 PHE A O 1
ATOM 956 N N . HIS A 1 121 ? 11.731 -9.872 4.255 1.00 95.50 121 HIS A N 1
ATOM 957 C CA . HIS A 1 121 ? 12.856 -10.772 4.052 1.00 95.50 121 HIS A CA 1
ATOM 958 C C . HIS A 1 121 ? 14.036 -9.996 3.421 1.00 95.50 121 HIS A C 1
ATOM 960 O O . HIS A 1 121 ? 13.778 -9.130 2.585 1.00 95.50 121 HIS A O 1
ATOM 966 N N . PRO A 1 122 ? 15.307 -10.294 3.766 1.00 92.19 122 PRO A N 1
ATOM 967 C CA . PRO A 1 122 ? 16.464 -9.550 3.247 1.00 92.19 122 PRO A CA 1
ATOM 968 C C . PRO A 1 122 ? 16.622 -9.622 1.724 1.00 92.19 122 PRO A C 1
ATOM 970 O O . PRO A 1 122 ? 17.053 -8.665 1.092 1.00 92.19 122 PRO A O 1
ATOM 973 N N . GLU A 1 123 ? 16.273 -10.764 1.129 1.00 91.19 123 GLU A N 1
ATOM 974 C CA . GLU A 1 123 ? 16.264 -10.915 -0.327 1.00 91.19 123 GLU A CA 1
ATOM 975 C C . GLU A 1 123 ? 15.096 -10.139 -0.941 1.00 91.19 123 GLU A C 1
ATOM 977 O O . GLU A 1 123 ? 13.927 -10.470 -0.704 1.00 91.19 123 GLU A O 1
ATOM 982 N N . LYS A 1 124 ? 15.435 -9.163 -1.780 1.00 91.62 124 LYS A N 1
ATOM 983 C CA . LYS A 1 124 ? 14.500 -8.427 -2.625 1.00 91.62 124 LYS A CA 1
ATOM 984 C C . LYS A 1 124 ? 14.720 -8.801 -4.083 1.00 91.62 124 LYS A C 1
ATOM 986 O O . LYS A 1 124 ? 15.850 -9.049 -4.503 1.00 91.62 124 LYS A O 1
ATOM 991 N N . GLU A 1 125 ? 13.645 -8.847 -4.854 1.00 93.00 125 GLU A N 1
ATOM 992 C CA . GLU A 1 125 ? 13.720 -9.054 -6.296 1.00 93.00 125 GLU A CA 1
ATOM 993 C C . GLU A 1 125 ? 13.439 -7.738 -7.011 1.00 93.00 125 GLU A C 1
ATOM 995 O O . GLU A 1 125 ? 12.473 -7.049 -6.698 1.00 93.00 125 GLU A O 1
ATOM 1000 N N . TYR A 1 126 ? 14.275 -7.404 -7.989 1.00 92.06 126 TYR A N 1
ATOM 1001 C CA . TYR A 1 126 ? 14.098 -6.221 -8.814 1.00 92.06 126 TYR A CA 1
ATOM 1002 C C . TYR A 1 126 ? 13.909 -6.630 -10.272 1.00 92.06 126 TYR A C 1
ATOM 1004 O O . TYR A 1 126 ? 14.762 -7.298 -10.861 1.00 92.06 126 TYR A O 1
ATOM 1012 N N . VAL A 1 127 ? 12.784 -6.230 -10.857 1.00 90.00 127 VAL A N 1
ATOM 1013 C CA . VAL A 1 127 ? 12.457 -6.464 -12.261 1.00 90.00 127 VAL A CA 1
ATOM 1014 C C . VAL A 1 127 ? 12.552 -5.131 -12.987 1.00 90.00 127 VAL A C 1
ATOM 1016 O O . VAL A 1 127 ? 11.675 -4.275 -12.869 1.00 90.00 127 VAL A O 1
ATOM 1019 N N . ARG A 1 128 ? 13.633 -4.954 -13.750 1.00 87.94 128 ARG A N 1
ATOM 1020 C CA . ARG A 1 128 ? 13.781 -3.795 -14.631 1.00 87.94 128 ARG A CA 1
ATOM 1021 C C . ARG A 1 128 ? 12.751 -3.884 -15.751 1.00 87.94 128 ARG A C 1
ATOM 1023 O O . ARG A 1 128 ? 12.646 -4.919 -16.407 1.00 87.94 128 ARG A O 1
ATOM 1030 N N . MET A 1 129 ? 12.035 -2.793 -15.983 1.00 83.38 129 MET A N 1
ATOM 1031 C CA . MET A 1 129 ? 11.062 -2.685 -17.067 1.00 83.38 129 MET A CA 1
ATOM 1032 C C . MET A 1 129 ? 11.532 -1.620 -18.051 1.00 83.38 129 MET A C 1
ATOM 1034 O O . MET A 1 129 ? 11.926 -0.525 -17.654 1.00 83.38 129 MET A O 1
ATOM 1038 N N . ASN A 1 130 ? 11.539 -1.963 -19.337 1.00 77.44 130 ASN A N 1
ATOM 1039 C CA . ASN A 1 130 ? 12.000 -1.075 -20.398 1.00 77.44 130 ASN A CA 1
ATOM 1040 C C . ASN A 1 130 ? 10.797 -0.314 -20.967 1.00 77.44 130 ASN A C 1
ATOM 1042 O O . ASN A 1 130 ? 10.258 -0.687 -22.001 1.00 77.44 130 ASN A O 1
ATOM 1046 N N . GLY A 1 131 ? 10.352 0.722 -20.262 1.00 74.44 131 GLY A N 1
ATOM 1047 C CA . GLY A 1 131 ? 9.256 1.597 -20.677 1.00 74.44 131 GLY A CA 1
ATOM 1048 C C . GLY A 1 131 ? 8.919 2.612 -19.588 1.00 74.44 131 GLY A C 1
ATOM 1049 O O . GLY A 1 131 ? 9.503 2.581 -18.505 1.00 74.44 131 GLY A O 1
ATOM 1050 N N . SER A 1 132 ? 8.001 3.524 -19.884 1.00 77.62 132 SER A N 1
ATOM 1051 C CA . SER A 1 132 ? 7.468 4.497 -18.931 1.00 77.62 132 SER A CA 1
ATOM 1052 C C . SER A 1 132 ? 6.026 4.144 -18.561 1.00 77.62 132 SER A C 1
ATOM 1054 O O . SER A 1 132 ? 5.352 3.374 -19.247 1.00 77.62 132 SER A O 1
ATOM 1056 N N . GLY A 1 133 ? 5.548 4.673 -17.434 1.00 78.19 133 GLY A N 1
ATOM 1057 C CA . GLY A 1 133 ? 4.168 4.438 -17.000 1.00 78.19 133 GLY A CA 1
ATOM 1058 C C . GLY A 1 133 ? 3.882 2.967 -16.699 1.00 78.19 133 GLY A C 1
ATOM 1059 O O . GLY A 1 133 ? 2.890 2.421 -17.179 1.00 78.19 133 GLY A O 1
ATOM 1060 N N . VAL A 1 134 ? 4.772 2.309 -15.946 1.00 89.62 134 VAL A N 1
ATOM 1061 C CA . VAL A 1 134 ? 4.437 1.021 -15.327 1.00 89.62 134 VAL A CA 1
ATOM 1062 C C . VAL A 1 134 ? 3.263 1.265 -14.381 1.00 89.62 134 VAL A C 1
ATOM 1064 O O . VAL A 1 134 ? 3.367 2.110 -13.494 1.00 89.62 134 VAL A O 1
ATOM 1067 N N . HIS A 1 135 ? 2.175 0.522 -14.550 1.00 91.94 135 HIS A N 1
ATOM 1068 C CA . HIS A 1 135 ? 0.988 0.632 -13.701 1.00 91.94 135 HIS A CA 1
ATOM 1069 C C . HIS A 1 135 ? 0.415 -0.741 -13.383 1.00 91.94 135 HIS A C 1
ATOM 1071 O O . HIS A 1 135 ? 0.321 -1.605 -14.259 1.00 91.94 135 HIS A O 1
ATOM 1077 N N . ILE A 1 136 ? -0.002 -0.950 -12.139 1.00 94.38 136 ILE A N 1
ATOM 1078 C CA . ILE A 1 136 ? -0.683 -2.174 -11.733 1.00 94.38 136 ILE A CA 1
ATOM 1079 C C . ILE A 1 136 ? -2.138 -2.064 -12.178 1.00 94.38 136 ILE A C 1
ATOM 1081 O O . ILE A 1 136 ? -2.907 -1.229 -11.723 1.00 94.38 136 ILE A O 1
ATOM 1085 N N . THR A 1 137 ? -2.542 -2.942 -13.089 1.00 94.44 137 THR A N 1
ATOM 1086 C CA . THR A 1 137 ? -3.917 -2.941 -13.615 1.00 94.44 137 THR A CA 1
ATOM 1087 C C . THR A 1 137 ? -4.833 -3.875 -12.840 1.00 94.44 137 THR A C 1
ATOM 1089 O O . THR A 1 137 ? -6.056 -3.762 -12.914 1.00 94.44 137 THR A O 1
ATOM 1092 N N . GLY A 1 138 ? -4.265 -4.807 -12.075 1.00 92.62 138 GLY A N 1
ATOM 1093 C CA . GLY A 1 138 ? -5.046 -5.677 -11.215 1.00 92.62 138 GLY A CA 1
ATOM 1094 C C . GLY A 1 138 ? -4.258 -6.834 -10.628 1.00 92.62 138 GLY A C 1
ATOM 1095 O O . GLY A 1 138 ? -3.081 -7.051 -10.915 1.00 92.62 138 GLY A O 1
ATOM 1096 N N . ARG A 1 139 ? -4.958 -7.605 -9.800 1.00 93.69 139 ARG A N 1
ATOM 1097 C CA . ARG A 1 139 ? -4.479 -8.860 -9.223 1.00 93.69 139 ARG A CA 1
ATOM 1098 C C . ARG A 1 139 ? -5.537 -9.941 -9.384 1.00 93.69 139 ARG A C 1
ATOM 1100 O O . ARG A 1 139 ? -6.732 -9.651 -9.320 1.00 93.69 139 ARG A O 1
ATOM 1107 N N . ARG A 1 140 ? -5.106 -11.186 -9.548 1.00 92.19 140 ARG A N 1
ATOM 1108 C CA . ARG A 1 140 ? -5.980 -12.362 -9.595 1.00 92.19 140 ARG A CA 1
ATOM 1109 C C . ARG A 1 140 ? -5.878 -13.175 -8.308 1.00 92.19 140 ARG A C 1
ATOM 1111 O O . ARG A 1 140 ? -4.888 -13.114 -7.583 1.00 92.19 140 ARG A O 1
ATOM 1118 N N . SER A 1 141 ? -6.908 -13.973 -8.034 1.00 89.00 141 SER A N 1
ATOM 1119 C CA . SER A 1 141 ? -6.974 -14.850 -6.855 1.00 89.00 141 SER A CA 1
ATOM 1120 C C . SER A 1 141 ? -5.886 -15.930 -6.830 1.00 89.00 141 SER A C 1
ATOM 1122 O O . SER A 1 141 ? -5.507 -16.388 -5.757 1.00 89.00 141 SER A O 1
ATOM 1124 N N . ASN A 1 142 ? -5.345 -16.307 -7.991 1.00 88.75 142 ASN A N 1
ATOM 1125 C CA . ASN A 1 142 ? -4.210 -17.230 -8.125 1.00 88.75 142 ASN A CA 1
ATOM 1126 C C . ASN A 1 142 ? -2.846 -16.592 -7.770 1.00 88.75 142 ASN A C 1
ATOM 1128 O O . ASN A 1 142 ? -1.816 -17.269 -7.808 1.00 88.75 142 ASN A O 1
ATOM 1132 N N . GLY A 1 143 ? -2.838 -15.299 -7.441 1.00 91.12 143 GLY A N 1
ATOM 1133 C CA . GLY A 1 143 ? -1.662 -14.538 -7.047 1.00 91.12 143 GLY A CA 1
ATOM 1134 C C . GLY A 1 143 ? -0.950 -13.794 -8.179 1.00 91.12 143 GLY A C 1
ATOM 1135 O O . GLY A 1 143 ? 0.100 -13.203 -7.926 1.00 91.12 143 GLY A O 1
ATOM 1136 N N . ASP A 1 144 ? -1.494 -13.803 -9.399 1.00 93.69 144 ASP A N 1
ATOM 1137 C CA . ASP A 1 144 ? -0.926 -13.030 -10.504 1.00 93.69 144 ASP A CA 1
ATOM 1138 C C . ASP A 1 144 ? -1.170 -11.534 -10.290 1.00 93.69 144 ASP A C 1
ATOM 1140 O O . ASP A 1 144 ? -2.286 -11.113 -9.973 1.00 93.69 144 ASP A O 1
ATOM 1144 N N . VAL A 1 145 ? -0.133 -10.732 -10.517 1.00 95.94 145 VAL A N 1
ATOM 1145 C CA . VAL A 1 145 ? -0.199 -9.270 -10.584 1.00 95.94 145 VAL A CA 1
ATOM 1146 C C . VAL A 1 145 ? -0.014 -8.849 -12.034 1.00 95.94 145 VAL A C 1
ATOM 1148 O O . VAL A 1 145 ? 0.940 -9.265 -12.694 1.00 95.94 145 VAL A O 1
ATOM 1151 N N . HIS A 1 146 ? -0.958 -8.060 -12.535 1.00 94.62 146 HIS A N 1
ATOM 1152 C CA . HIS A 1 146 ? -0.973 -7.569 -13.904 1.00 94.62 146 HIS A CA 1
ATOM 1153 C C . HIS A 1 146 ? -0.397 -6.162 -13.955 1.00 94.62 146 HIS A C 1
ATOM 1155 O O . HIS A 1 146 ? -0.806 -5.289 -13.188 1.00 94.62 146 HIS A O 1
ATOM 1161 N N . LEU A 1 147 ? 0.515 -5.937 -14.890 1.00 93.88 147 LEU A N 1
ATOM 1162 C CA . LEU A 1 147 ? 1.219 -4.673 -15.053 1.00 93.88 147 LEU A CA 1
ATOM 1163 C C . LEU A 1 147 ? 1.072 -4.207 -16.492 1.00 93.88 147 LEU A C 1
ATOM 1165 O O . LEU A 1 147 ? 1.418 -4.947 -17.408 1.00 93.88 147 LEU A O 1
ATOM 1169 N N . ALA A 1 148 ? 0.566 -2.998 -16.693 1.00 92.44 148 ALA A N 1
ATOM 1170 C CA . ALA A 1 148 ? 0.660 -2.330 -17.979 1.00 92.44 148 ALA A CA 1
ATOM 1171 C C . ALA A 1 148 ? 1.985 -1.569 -18.052 1.00 92.44 148 ALA A C 1
ATOM 1173 O O . ALA A 1 148 ? 2.395 -0.943 -17.076 1.00 92.44 148 ALA A O 1
ATOM 1174 N N . LEU A 1 149 ? 2.641 -1.625 -19.204 1.00 89.62 149 LEU A N 1
ATOM 1175 C CA . LEU A 1 149 ? 3.859 -0.883 -19.508 1.00 89.62 149 LEU A CA 1
ATOM 1176 C C . LEU A 1 149 ? 3.678 -0.201 -20.853 1.00 89.62 149 LEU A C 1
ATOM 1178 O O . LEU A 1 149 ? 3.322 -0.867 -21.821 1.00 89.62 149 LEU A O 1
ATOM 1182 N N . THR A 1 150 ? 3.963 1.094 -20.937 1.00 86.44 150 THR A N 1
ATOM 1183 C CA . THR A 1 150 ? 3.927 1.808 -22.215 1.00 86.44 150 THR A CA 1
ATOM 1184 C C . THR A 1 150 ? 5.340 2.152 -22.662 1.00 86.44 150 THR A C 1
ATOM 1186 O O . THR A 1 150 ? 6.167 2.673 -21.918 1.00 86.44 150 THR A O 1
ATOM 1189 N N . THR A 1 151 ? 5.642 1.825 -23.907 1.00 84.00 151 THR A N 1
ATOM 1190 C CA . THR A 1 151 ? 6.866 2.229 -24.595 1.00 84.00 151 THR A CA 1
ATOM 1191 C C . THR A 1 151 ? 6.519 3.291 -25.636 1.00 84.00 151 THR A C 1
ATOM 1193 O O . THR A 1 151 ? 5.353 3.633 -25.823 1.00 84.00 151 THR A O 1
ATOM 1196 N N . ALA A 1 152 ? 7.517 3.810 -26.352 1.00 84.25 152 ALA A N 1
ATOM 1197 C CA . ALA A 1 152 ? 7.273 4.784 -27.416 1.00 84.25 152 ALA A CA 1
ATOM 1198 C C . ALA A 1 152 ? 6.402 4.238 -28.567 1.00 84.25 152 ALA A C 1
ATOM 1200 O O . ALA A 1 152 ? 5.802 5.026 -29.292 1.00 84.25 152 ALA A O 1
ATOM 1201 N N . SER A 1 153 ? 6.345 2.915 -28.756 1.00 86.25 153 SER A N 1
ATOM 1202 C CA . SER A 1 153 ? 5.682 2.288 -29.906 1.00 86.25 153 SER A CA 1
ATOM 1203 C C . SER A 1 153 ? 4.500 1.391 -29.549 1.00 86.25 153 SER A C 1
ATOM 1205 O O . SER A 1 153 ? 3.687 1.104 -30.425 1.00 86.25 153 SER A O 1
ATOM 1207 N N . LEU A 1 154 ? 4.392 0.921 -28.303 1.00 89.38 154 LEU A N 1
ATOM 1208 C CA . LEU A 1 154 ? 3.362 -0.038 -27.900 1.00 89.38 154 LEU A CA 1
ATOM 1209 C C . LEU A 1 154 ? 3.103 -0.027 -26.389 1.00 89.38 154 LEU A C 1
ATOM 1211 O O . LEU A 1 154 ? 3.974 0.354 -25.604 1.00 89.38 154 LEU A O 1
ATOM 1215 N N . THR A 1 155 ? 1.929 -0.520 -25.994 1.00 88.94 155 THR A N 1
ATOM 1216 C CA . THR A 1 155 ? 1.577 -0.822 -24.600 1.00 88.94 155 THR A CA 1
ATOM 1217 C C . THR A 1 155 ? 1.485 -2.335 -24.414 1.00 88.94 155 THR A C 1
ATOM 1219 O O . THR A 1 155 ? 0.740 -3.006 -25.128 1.00 88.94 155 THR A O 1
ATOM 1222 N N . GLU A 1 156 ? 2.227 -2.874 -23.449 1.00 90.12 156 GLU A N 1
ATOM 1223 C CA . GLU A 1 156 ? 2.249 -4.298 -23.100 1.00 90.12 156 GLU A CA 1
ATOM 1224 C C . GLU A 1 156 ? 1.520 -4.551 -21.789 1.00 90.12 156 GLU A C 1
ATOM 1226 O O . GLU A 1 156 ? 1.528 -3.716 -20.883 1.00 90.12 156 GLU A O 1
ATOM 1231 N N . LEU A 1 157 ? 0.959 -5.753 -21.664 1.00 91.06 157 LEU A N 1
ATOM 1232 C CA . LEU A 1 157 ? 0.444 -6.278 -20.409 1.00 91.06 157 LEU A CA 1
ATOM 1233 C C . LEU A 1 157 ? 1.324 -7.449 -19.958 1.00 91.06 157 LEU A C 1
ATOM 1235 O O . LEU A 1 157 ? 1.416 -8.469 -20.639 1.00 91.06 157 LEU A O 1
ATOM 1239 N N . HIS A 1 158 ? 1.951 -7.301 -18.797 1.00 90.25 158 HIS A N 1
ATOM 1240 C CA . HIS A 1 158 ? 2.805 -8.299 -18.160 1.00 90.25 158 HIS A CA 1
ATOM 1241 C C . HIS A 1 158 ? 2.082 -8.965 -16.991 1.00 90.25 158 HIS A C 1
ATOM 1243 O O . HIS A 1 158 ? 1.262 -8.345 -16.313 1.00 90.25 158 HIS A O 1
ATOM 1249 N N . PHE A 1 159 ? 2.435 -10.222 -16.720 1.00 90.88 159 PHE A N 1
ATOM 1250 C CA . PHE A 1 159 ? 1.890 -11.015 -15.618 1.00 90.88 159 PHE A CA 1
ATOM 1251 C C . PHE A 1 159 ? 3.035 -11.516 -14.746 1.00 90.88 159 PHE A C 1
ATOM 1253 O O . PHE A 1 159 ? 3.939 -12.196 -15.235 1.00 90.88 159 PHE A O 1
ATOM 1260 N N . ILE A 1 160 ? 3.005 -11.195 -13.454 1.00 92.44 160 ILE A N 1
ATOM 1261 C CA . ILE A 1 160 ? 4.049 -11.610 -12.517 1.00 92.44 160 ILE A CA 1
ATOM 1262 C C . ILE A 1 160 ? 3.422 -12.331 -11.330 1.00 92.44 160 ILE A C 1
ATOM 1264 O O . ILE A 1 160 ? 2.504 -11.827 -10.690 1.00 92.44 160 ILE A O 1
ATOM 1268 N N . ASN A 1 161 ? 3.966 -13.507 -11.017 1.00 93.56 161 ASN A N 1
ATOM 1269 C CA . ASN A 1 161 ? 3.606 -14.291 -9.843 1.00 93.56 161 ASN A CA 1
ATOM 1270 C C . ASN A 1 161 ? 4.875 -14.707 -9.088 1.00 93.56 161 ASN A C 1
ATOM 1272 O O . ASN A 1 161 ? 5.542 -15.695 -9.422 1.00 93.56 161 ASN A O 1
ATOM 1276 N N . ALA A 1 162 ? 5.226 -13.934 -8.061 1.00 91.31 162 ALA A N 1
ATOM 1277 C CA . ALA A 1 162 ? 6.440 -14.149 -7.276 1.00 91.31 162 ALA A CA 1
ATOM 1278 C C . ALA A 1 162 ? 6.444 -15.494 -6.523 1.00 91.31 162 ALA A C 1
ATOM 1280 O O . ALA A 1 162 ? 7.507 -16.087 -6.312 1.00 91.31 162 ALA A O 1
ATOM 1281 N N . ALA A 1 163 ? 5.267 -16.017 -6.155 1.00 88.06 163 ALA A N 1
ATOM 1282 C CA . ALA A 1 163 ? 5.153 -17.312 -5.490 1.00 88.06 163 ALA A CA 1
ATOM 1283 C C . ALA A 1 163 ? 5.536 -18.460 -6.439 1.00 88.06 163 ALA A C 1
ATOM 1285 O O . ALA A 1 163 ? 6.366 -19.301 -6.091 1.00 88.06 163 ALA A O 1
ATOM 1286 N N . GLN A 1 164 ? 5.001 -18.460 -7.665 1.00 83.31 164 GLN A N 1
ATOM 1287 C CA . GLN A 1 164 ? 5.285 -19.503 -8.658 1.00 83.31 164 GLN A CA 1
ATOM 1288 C C . GLN A 1 164 ? 6.732 -19.461 -9.165 1.00 83.31 164 GLN A C 1
ATOM 1290 O O . GLN A 1 164 ? 7.362 -20.512 -9.335 1.00 83.31 164 GLN A O 1
ATOM 1295 N N . LYS A 1 165 ? 7.292 -18.260 -9.362 1.00 75.19 165 LYS A N 1
ATOM 1296 C CA . LYS A 1 165 ? 8.666 -18.080 -9.858 1.00 75.19 165 LYS A CA 1
ATOM 1297 C C . LYS A 1 165 ? 9.700 -18.747 -8.941 1.00 75.19 165 LYS A C 1
ATOM 1299 O O . LYS A 1 165 ? 10.601 -19.434 -9.428 1.00 75.19 165 LYS A O 1
ATOM 1304 N N . ARG A 1 166 ? 9.541 -18.635 -7.614 1.00 69.12 166 ARG A N 1
ATOM 1305 C CA . ARG A 1 166 ? 10.436 -19.302 -6.647 1.00 69.12 166 ARG A CA 1
ATOM 1306 C C . ARG A 1 166 ? 10.259 -20.818 -6.621 1.00 69.12 166 ARG A C 1
ATOM 1308 O O . ARG A 1 166 ? 11.255 -21.531 -6.535 1.00 69.12 166 ARG A O 1
ATOM 1315 N N . THR A 1 167 ? 9.036 -21.333 -6.752 1.00 65.00 167 THR A N 1
ATOM 1316 C CA . THR A 1 167 ? 8.814 -22.787 -6.851 1.00 65.00 167 THR A CA 1
ATOM 1317 C C . THR A 1 167 ? 9.502 -23.369 -8.086 1.00 65.00 167 THR A C 1
ATOM 1319 O O . THR A 1 167 ? 10.136 -24.419 -7.996 1.00 65.00 167 THR A O 1
ATOM 1322 N N . ALA A 1 168 ? 9.445 -22.674 -9.226 1.00 61.78 168 ALA A N 1
ATOM 1323 C CA . ALA A 1 168 ? 10.157 -23.080 -10.436 1.00 61.78 168 ALA A CA 1
ATOM 1324 C C . ALA A 1 168 ? 11.688 -23.026 -10.263 1.00 61.78 168 ALA A C 1
ATOM 1326 O O . ALA A 1 168 ? 12.380 -23.961 -10.669 1.00 61.78 168 ALA A O 1
ATOM 1327 N N . ALA A 1 169 ? 12.222 -21.9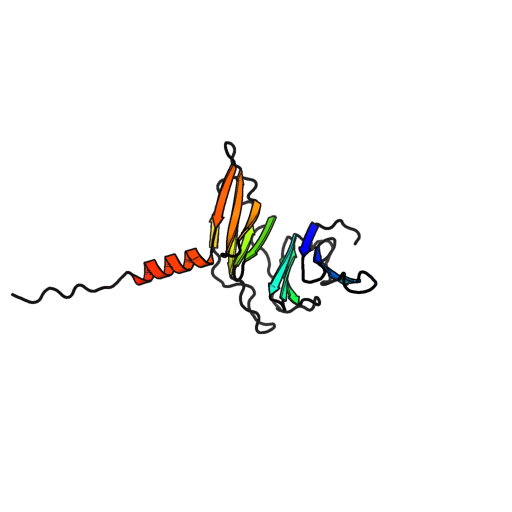84 -9.615 1.00 61.56 169 ALA A N 1
ATOM 1328 C CA . ALA A 1 169 ? 13.652 -21.876 -9.318 1.00 61.56 169 ALA A CA 1
ATOM 1329 C C . ALA A 1 169 ? 14.147 -22.999 -8.384 1.00 61.56 169 ALA A C 1
ATOM 1331 O O . ALA A 1 169 ? 15.193 -23.598 -8.638 1.00 61.56 169 ALA A O 1
ATOM 1332 N N . ASN A 1 170 ? 13.370 -23.344 -7.353 1.00 59.62 170 ASN A N 1
ATOM 1333 C CA . ASN A 1 170 ? 13.699 -24.440 -6.439 1.00 59.62 170 ASN A CA 1
ATOM 1334 C C . ASN A 1 170 ? 13.624 -25.812 -7.126 1.00 59.62 170 ASN A C 1
ATOM 1336 O O . ASN A 1 170 ? 14.485 -26.653 -6.884 1.00 59.62 170 ASN A O 1
ATOM 1340 N N . LYS A 1 171 ? 12.659 -26.031 -8.034 1.00 51.91 171 LYS A N 1
ATOM 1341 C CA . LYS A 1 171 ? 12.598 -27.258 -8.850 1.00 51.91 171 LYS A CA 1
ATOM 1342 C C . LYS A 1 171 ? 13.818 -27.410 -9.762 1.00 51.91 171 LYS A C 1
ATOM 1344 O O . LYS A 1 171 ? 14.350 -28.507 -9.871 1.00 51.91 171 LYS A O 1
ATOM 1349 N N . ARG A 1 172 ? 14.294 -26.318 -10.374 1.00 51.88 172 ARG A N 1
ATOM 1350 C CA . ARG A 1 172 ? 15.507 -26.340 -11.214 1.00 51.88 172 ARG A CA 1
ATOM 1351 C C . ARG A 1 172 ? 16.772 -26.632 -10.398 1.00 51.88 172 ARG A C 1
ATOM 1353 O O . ARG A 1 172 ? 17.601 -27.406 -10.854 1.00 51.88 172 ARG A O 1
ATOM 1360 N N . LYS A 1 173 ? 16.884 -26.102 -9.172 1.00 51.75 173 LYS A N 1
ATOM 1361 C CA . LYS A 1 173 ? 17.999 -26.419 -8.253 1.00 51.75 173 LYS A CA 1
ATOM 1362 C C . LYS A 1 173 ? 17.960 -27.847 -7.687 1.00 51.75 173 LYS A C 1
ATOM 1364 O O . LYS A 1 173 ? 18.998 -28.356 -7.289 1.00 51.75 173 LYS A O 1
ATOM 1369 N N . GLY A 1 174 ? 16.795 -28.497 -7.653 1.00 47.94 174 GLY A N 1
ATOM 1370 C CA . GLY A 1 174 ? 16.638 -29.883 -7.190 1.00 47.94 174 GLY A CA 1
ATOM 1371 C C . GLY A 1 174 ? 16.906 -30.961 -8.249 1.00 47.94 174 GLY A C 1
ATOM 1372 O O . GLY A 1 174 ? 16.804 -32.140 -7.930 1.00 47.94 174 GLY A O 1
ATOM 1373 N N . SER A 1 175 ? 17.217 -30.580 -9.494 1.00 50.22 175 SER A N 1
ATOM 1374 C CA . SER A 1 175 ? 17.431 -31.513 -10.613 1.00 50.22 175 SER A CA 1
ATOM 1375 C C . SER A 1 175 ? 18.908 -31.828 -10.896 1.00 50.22 175 SER A C 1
ATOM 1377 O O . SER A 1 175 ? 19.196 -32.593 -11.816 1.00 50.22 175 SER A O 1
ATOM 1379 N N . GLU A 1 176 ? 19.854 -31.279 -10.132 1.00 52.38 176 GLU A N 1
ATOM 1380 C CA . GLU A 1 176 ? 21.266 -31.654 -10.235 1.00 52.38 176 GLU A CA 1
ATOM 1381 C C . GLU A 1 176 ? 21.630 -32.669 -9.148 1.00 52.38 176 GLU A C 1
ATOM 1383 O O . GLU A 1 176 ? 21.670 -32.329 -7.967 1.00 52.38 176 GLU A O 1
ATOM 1388 N N . ARG A 1 177 ? 21.942 -33.893 -9.605 1.00 47.34 177 ARG A N 1
ATOM 1389 C CA . ARG A 1 177 ? 22.608 -35.040 -8.942 1.00 47.34 177 ARG A CA 1
ATOM 1390 C C . ARG A 1 177 ? 21.762 -36.314 -8.938 1.00 47.34 177 ARG A C 1
ATOM 1392 O O . ARG A 1 177 ? 21.310 -36.784 -7.900 1.00 47.34 177 ARG A O 1
ATOM 1399 N N . VAL A 1 178 ? 21.694 -36.954 -10.103 1.00 46.00 178 VAL A N 1
ATOM 1400 C CA . VAL A 1 178 ? 21.756 -38.420 -10.158 1.00 46.00 178 VAL A CA 1
ATOM 1401 C C . VAL A 1 178 ? 23.190 -38.766 -10.569 1.00 46.00 178 VAL A C 1
ATOM 1403 O O . VAL A 1 178 ? 23.553 -38.508 -11.714 1.00 46.00 178 VAL A O 1
ATOM 1406 N N . PRO A 1 179 ? 24.055 -39.254 -9.662 1.00 44.41 179 PRO A N 1
ATOM 1407 C CA . PRO A 1 179 ? 25.351 -39.775 -10.067 1.00 44.41 179 PRO A CA 1
ATOM 1408 C C . PRO A 1 179 ? 25.134 -41.067 -10.860 1.00 44.41 179 PRO A C 1
ATOM 1410 O O . PRO A 1 179 ? 24.538 -42.023 -10.359 1.00 44.41 179 PRO A O 1
ATOM 1413 N N . ASP A 1 180 ? 25.613 -41.071 -12.099 1.00 43.81 180 ASP A N 1
ATOM 1414 C CA . ASP A 1 180 ? 25.550 -42.207 -13.009 1.00 43.81 180 ASP A CA 1
ATOM 1415 C C . ASP A 1 180 ? 26.449 -43.336 -12.474 1.00 43.81 180 ASP A C 1
ATOM 1417 O O . ASP A 1 180 ? 27.677 -43.307 -12.578 1.00 43.81 180 ASP A O 1
ATOM 1421 N N . LYS A 1 181 ? 25.850 -44.326 -11.802 1.00 51.84 181 LYS A N 1
ATOM 1422 C CA . LYS A 1 181 ? 26.546 -45.552 -11.390 1.00 51.84 181 LYS A CA 1
ATOM 1423 C C . LYS A 1 181 ? 26.577 -46.518 -12.569 1.00 51.84 181 LYS A C 1
ATOM 1425 O O . LYS A 1 181 ? 25.854 -47.514 -12.574 1.00 51.84 181 LYS A O 1
ATOM 1430 N N . ARG A 1 182 ? 27.456 -46.277 -13.541 1.00 51.88 182 ARG A N 1
ATOM 1431 C CA . ARG A 1 182 ? 27.816 -47.324 -14.504 1.00 51.88 182 ARG A CA 1
ATOM 1432 C C . ARG A 1 182 ? 29.238 -47.190 -15.042 1.00 51.88 182 ARG A C 1
ATOM 1434 O O . ARG A 1 182 ? 29.459 -46.798 -16.174 1.00 51.88 182 ARG A O 1
ATOM 1441 N N . SER A 1 183 ? 30.200 -47.634 -14.238 1.00 45.84 183 SER A N 1
ATOM 1442 C CA . SER A 1 183 ? 31.440 -48.222 -14.762 1.00 45.84 183 SER A CA 1
ATOM 1443 C C . SER A 1 183 ? 32.092 -49.125 -13.709 1.00 45.84 183 SER A C 1
ATOM 1445 O O . SER A 1 183 ? 32.973 -48.722 -12.950 1.00 45.84 183 SER A O 1
ATOM 1447 N N . LYS A 1 184 ? 31.620 -50.371 -13.644 1.00 46.56 184 LYS A N 1
ATOM 1448 C CA . LYS A 1 184 ? 32.426 -51.527 -13.237 1.00 46.56 184 LYS A CA 1
ATOM 1449 C C . LYS A 1 184 ? 32.323 -52.552 -14.365 1.00 46.56 184 LYS A C 1
ATOM 1451 O O . LYS A 1 184 ? 31.228 -52.722 -14.898 1.00 46.56 184 LYS A O 1
ATOM 1456 N N . MET A 1 185 ? 33.437 -53.246 -14.603 1.00 41.72 185 MET A N 1
ATOM 1457 C CA . MET A 1 185 ? 33.757 -54.192 -15.688 1.00 41.72 185 MET A CA 1
ATOM 1458 C C . MET A 1 185 ? 34.322 -53.479 -16.929 1.00 41.72 185 MET A C 1
ATOM 1460 O O . MET A 1 185 ? 33.650 -52.613 -17.473 1.00 41.72 185 MET A O 1
ATOM 1464 N N . ALA A 1 186 ? 35.542 -53.744 -17.397 1.00 37.38 186 ALA A N 1
ATOM 1465 C CA . ALA A 1 186 ? 36.522 -54.794 -17.106 1.00 37.38 186 ALA A CA 1
ATOM 1466 C C . ALA A 1 186 ? 37.948 -54.233 -17.239 1.00 37.38 186 ALA A C 1
ATOM 1468 O O . ALA A 1 186 ? 38.095 -53.192 -17.919 1.00 37.38 186 ALA A O 1
#

Secondary structure (DSSP, 8-state):
--S--SEEEEETTEEEEESSSEEEEE--SSS-EEEE-S---TT--EEEEEE-SSSEEEEEESSEEEEEETTS-B--SPPEEPSS-EEEEEEETTEEEEEETTEEEEEEEPPP-STT--SEEEEEEEEE-SSEEEEEEEE-TTS-EEEEEE-SS-EEEEEE-HHHHHHHHHHHHTT-----------

Foldseek 3Di:
DPFDWQDWADDDQFIWTATQAIWTWHPPDPDIDIDGLDDDDNQFAFHDWAPQDQFWIWTDGQFWIFIGGPNNHGFAPDIGGDPAGFDDWDDDPQWIWTQGQFFIKIWGAFDRDGRHDDGTDPDIDGDGDDAGDWDFPDADPVQWTWTWGDHPPDIDIDIDHPVVVVVVVVVVVVPPDPPDPDDDDD

InterPro domains:
  IPR001180 Citron homology (CNH) domain [PF00780] (2-111)

Radius of gyration: 20.73 Å; chains: 1; bounding box: 63×74×48 Å

Organism: NCBI:txid1317129

pLDDT: mean 88.41, std 14.25, range [37.38, 98.56]